Protein 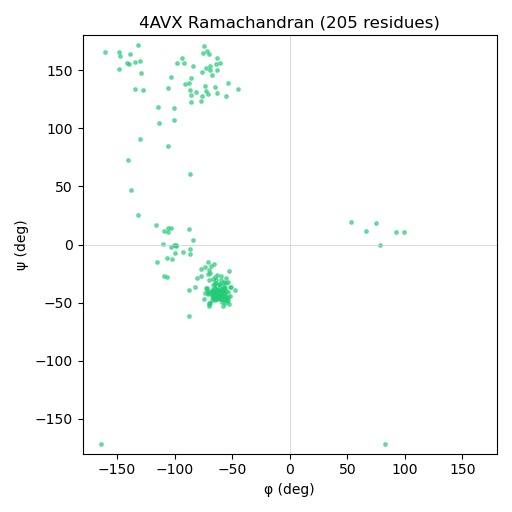4AVX (pdb70)

GO terms:
  GO:0005515 protein binding (F, IPI)
  GO:0036258 multivesicular body assembly (P, TAS)
  GO:0033565 ESCRT-0 complex (C, TAS)
  GO:0016236 macroautophagy (P, TAS)
  GO:0005768 endosome (C, IDA)
  GO:0005769 early endosome (C, IDA)
  GO:0046426 negative regulation of receptor signaling pathway via JAK-STAT (P, IDA)
  GO:0042176 regulation of protein catabolic process (P, TAS)
  GO:0031901 early endosome membrane (C, EXP)
  GO:0007165 signal transduction (P, TAS)
  GO:0008285 negative regulation of cell population proliferation (P, TAS)
  GO:0097013 phagocytic vesicle lumen (C, TAS)
  GO:0005829 cytosol (C, TAS)
  GO:0010642 negative regulation of platelet-derived growth factor receptor signaling pathway (P, IMP)
  GO:0016525 negative regulation of angiogenesis (P, IMP)
  GO:0030948 negative regulation of vascular endothelial growth factor receptor signaling pathway (P, IMP)
  GO:0005829 cytosol (C, IDA)
  GO:0033565 ESCRT-0 complex (C, IDA)
  GO:0070062 extracellular exosome (C, HDA)
  GO:0043405 regulation of MAP kinase activity (P, IMP)

Structure (mmCIF, N/CA/C/O backbone):
data_4AVX
#
_entry.id   4AVX
#
_cell.length_a   27.825
_cell.length_b   67.545
_cell.length_c   57.423
_cell.angle_alpha   90.00
_cell.angle_beta   103.51
_cell.angle_gamma   90.00
#
_symmetry.space_group_name_H-M   'P 1 21 1'
#
loop_
_entity.id
_entity.type
_entity.pdbx_description
1 polymer 'HEPATOCYTE GROWTH FACTOR-REGULATED TYROSINE KINASE SUBSTRATE'
2 non-polymer 1,2-ETHANEDIOL
3 non-polymer 'ZINC ION'
4 non-polymer 'PHOSPHORIC ACID MONO-(2,3,4,6-TETRAHYDROXY-5-PHOSPHONOOXY-CYCLOHEXYL) ESTER'
5 water water
#
loop_
_atom_site.group_PDB
_atom_site.id
_atom_site.type_symbol
_atom_site.label_atom_id
_atom_site.label_alt_id
_atom_site.label_comp_id
_atom_site.label_asym_id
_atom_site.label_entity_id
_atom_site.label_seq_id
_atom_site.pdbx_PDB_ins_code
_atom_site.Cartn_x
_atom_site.Cartn_y
_atom_site.Cartn_z
_atom_site.occupancy
_atom_site.B_iso_or_equiv
_atom_site.auth_seq_id
_atom_site.auth_comp_id
_atom_site.auth_asym_id
_atom_site.auth_atom_id
_atom_site.pdbx_PDB_model_num
ATOM 1 N N . GLY A 1 7 ? 13.864 22.266 -20.048 1.00 61.84 6 GLY A N 1
ATOM 2 C CA . GLY A 1 7 ? 13.126 21.617 -18.918 1.00 42.50 6 GLY A CA 1
ATOM 3 C C . GLY A 1 7 ? 13.976 20.644 -18.131 1.00 28.90 6 GLY A C 1
ATOM 4 O O . GLY A 1 7 ? 13.586 19.504 -17.926 1.00 25.79 6 GLY A O 1
ATOM 5 N N . THR A 1 8 ? 15.128 21.107 -17.663 1.00 29.88 7 THR A N 1
ATOM 6 C CA . THR A 1 8 ? 16.082 20.302 -16.900 1.00 24.58 7 THR A CA 1
ATOM 7 C C . THR A 1 8 ? 15.505 19.723 -15.615 1.00 19.65 7 THR A C 1
ATOM 8 O O . THR A 1 8 ? 15.663 18.539 -15.364 1.00 19.29 7 THR A O 1
ATOM 12 N N . PHE A 1 9 ? 14.871 20.576 -14.833 1.00 21.39 8 PHE A N 1
ATOM 13 C CA . PHE A 1 9 ? 14.302 20.145 -13.540 1.00 16.67 8 PHE A CA 1
ATOM 14 C C . PHE A 1 9 ? 13.329 18.977 -13.768 1.00 18.15 8 PHE A C 1
ATOM 15 O O . PHE A 1 9 ? 13.331 17.952 -13.062 1.00 16.58 8 PHE A O 1
ATOM 23 N N . GLU A 1 10 ? 12.427 19.174 -14.711 1.00 20.00 9 GLU A N 1
ATOM 24 C CA . GLU A 1 10 ? 11.408 18.168 -14.970 1.00 27.73 9 GLU A CA 1
ATOM 25 C C . GLU A 1 10 ? 12.033 16.828 -15.463 1.00 21.74 9 GLU A C 1
ATOM 26 O O . GLU A 1 10 ? 11.591 15.751 -15.081 1.00 15.49 9 GLU A O 1
ATOM 32 N N . ARG A 1 11 ? 13.071 16.887 -16.292 1.00 20.55 10 ARG A N 1
ATOM 33 C CA . ARG A 1 11 ? 13.726 15.638 -16.717 1.00 17.24 10 ARG A CA 1
ATOM 34 C C . ARG A 1 11 ? 14.371 14.901 -15.546 1.00 18.16 10 ARG A C 1
ATOM 35 O O . ARG A 1 11 ? 14.253 13.719 -15.443 1.00 16.23 10 ARG A O 1
ATOM 43 N N . LEU A 1 12 ? 15.072 15.656 -14.700 1.00 16.20 11 LEU A N 1
ATOM 44 C CA . LEU A 1 12 ? 15.680 15.111 -13.498 1.00 14.36 11 LEU A CA 1
ATOM 45 C C . LEU A 1 12 ? 14.650 14.526 -12.547 1.00 12.83 11 LEU A C 1
ATOM 46 O O . LEU A 1 12 ? 14.832 13.463 -12.033 1.00 13.44 11 LEU A O 1
ATOM 51 N N . LEU A 1 13 ? 13.527 15.189 -12.393 1.00 13.13 12 LEU A N 1
ATOM 52 C CA . LEU A 1 13 ? 12.551 14.698 -11.466 1.00 11.96 12 LEU A CA 1
ATOM 53 C C . LEU A 1 13 ? 11.947 13.425 -12.014 1.00 13.43 12 LEU A C 1
ATOM 54 O O . LEU A 1 13 ? 11.726 12.479 -11.279 1.00 12.31 12 LEU A O 1
ATOM 59 N N . ASP A 1 14 ? 11.685 13.389 -13.302 1.00 14.72 13 ASP A N 1
ATOM 60 C CA . ASP A 1 14 ? 11.186 12.156 -13.911 1.00 11.90 13 ASP A CA 1
ATOM 61 C C . ASP A 1 14 ? 12.166 10.974 -13.761 1.00 12.40 13 ASP A C 1
ATOM 62 O O . ASP A 1 14 ? 11.737 9.851 -13.457 1.00 14.50 13 ASP A O 1
ATOM 67 N N . LYS A 1 15 ? 13.446 11.239 -13.994 1.00 12.67 14 LYS A N 1
ATOM 68 C CA . LYS A 1 15 ? 14.502 10.277 -13.892 1.00 14.37 14 LYS A CA 1
ATOM 69 C C . LYS A 1 15 ? 14.546 9.749 -12.469 1.00 14.02 14 LYS A C 1
ATOM 70 O O . LYS A 1 15 ? 14.621 8.519 -12.248 1.00 16.44 14 LYS A O 1
ATOM 76 N N . ALA A 1 16 ? 14.459 10.653 -11.508 1.00 14.29 15 ALA A N 1
ATOM 77 C CA . ALA A 1 16 ? 14.650 10.271 -10.112 1.00 18.15 15 ALA A CA 1
ATOM 78 C C . ALA A 1 16 ? 13.486 9.500 -9.523 1.00 16.40 15 ALA A C 1
ATOM 79 O O . ALA A 1 16 ? 13.616 8.865 -8.485 1.00 18.46 15 ALA A O 1
ATOM 81 N N . THR A 1 17 ? 12.324 9.607 -10.150 1.00 12.10 16 THR A N 1
ATOM 82 C CA . THR A 1 17 ? 11.096 8.970 -9.725 1.00 12.60 16 THR A CA 1
ATOM 83 C C . THR A 1 17 ? 10.534 7.933 -10.703 1.00 13.08 16 THR A C 1
ATOM 84 O O . THR A 1 17 ? 9.354 7.558 -10.643 1.00 15.46 16 THR A O 1
ATOM 88 N N . SER A 1 18 ? 11.354 7.470 -11.637 1.00 14.74 17 SER A N 1
ATOM 89 C CA . SER A 1 18 ? 10.919 6.499 -12.637 1.00 15.28 17 SER A CA 1
ATOM 90 C C . SER A 1 18 ? 10.468 5.160 -12.057 1.00 16.21 17 SER A C 1
ATOM 91 O O . SER A 1 18 ? 11.103 4.658 -11.163 1.00 17.31 17 SER A O 1
ATOM 94 N N A GLN A 1 19 ? 9.402 4.565 -12.560 0.50 17.39 18 GLN A N 1
ATOM 95 N N B GLN A 1 19 ? 9.380 4.652 -12.638 0.50 18.84 18 GLN A N 1
ATOM 96 C CA A GLN A 1 19 ? 9.010 3.214 -12.087 0.50 23.27 18 GLN A CA 1
ATOM 97 C CA B GLN A 1 19 ? 8.856 3.309 -12.383 0.50 28.08 18 GLN A CA 1
ATOM 98 C C A GLN A 1 19 ? 9.815 2.140 -12.830 0.50 20.45 18 GLN A C 1
ATOM 99 C C B GLN A 1 19 ? 10.007 2.322 -12.511 0.50 21.24 18 GLN A C 1
ATOM 100 O O A GLN A 1 19 ? 9.461 0.960 -12.835 0.50 22.22 18 GLN A O 1
ATOM 101 O O B GLN A 1 19 ? 10.156 1.448 -11.647 0.50 16.30 18 GLN A O 1
ATOM 112 N N . LEU A 1 20 ? 10.847 2.563 -13.531 1.00 20.72 19 LEU A N 1
ATOM 113 C CA . LEU A 1 20 ? 11.859 1.633 -14.026 1.00 20.70 19 LEU A CA 1
ATOM 114 C C . LEU A 1 20 ? 13.134 1.722 -13.207 1.00 17.35 19 LEU A C 1
ATOM 115 O O . LEU A 1 20 ? 14.034 0.899 -13.425 1.00 17.79 19 LEU A O 1
ATOM 120 N N . LEU A 1 21 ? 13.245 2.723 -12.328 1.00 13.82 20 LEU A N 1
ATOM 121 C CA . LEU A 1 21 ? 14.433 2.908 -11.540 1.00 16.43 20 LEU A CA 1
ATOM 122 C C . LEU A 1 21 ? 14.559 1.827 -10.481 1.00 14.44 20 LEU A C 1
ATOM 123 O O . LEU A 1 21 ? 13.618 1.584 -9.733 1.00 14.40 20 LEU A O 1
ATOM 128 N N . LEU A 1 22 ? 15.732 1.193 -10.416 1.00 15.65 21 LEU A N 1
ATOM 129 C CA . LEU A 1 22 ? 15.937 0.056 -9.535 1.00 17.26 21 LEU A CA 1
ATOM 130 C C . LEU A 1 2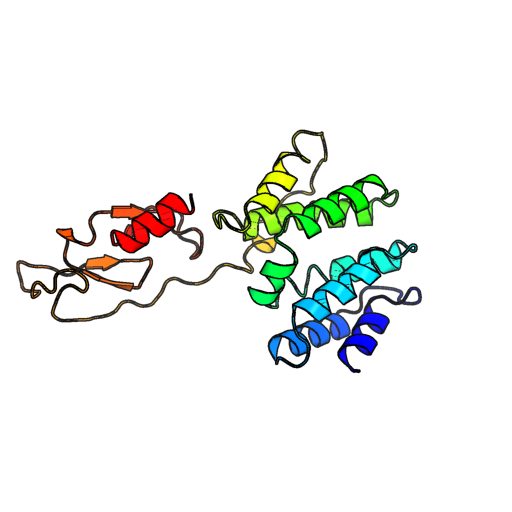2 ? 16.037 0.556 -8.163 1.00 18.31 21 LEU A C 1
ATOM 131 O O . LEU A 1 22 ? 15.409 -0.032 -7.260 1.00 22.73 21 LEU A O 1
ATOM 136 N N . GLU A 1 23 ? 16.850 1.617 -7.997 1.00 19.76 22 GLU A N 1
ATOM 137 C CA . GLU A 1 23 ? 17.153 2.158 -6.704 1.00 22.49 22 GLU A CA 1
ATOM 138 C C . GLU A 1 23 ? 17.359 3.680 -6.812 1.00 18.01 22 GLU A C 1
ATOM 139 O O . GLU A 1 23 ? 17.701 4.267 -7.895 1.00 18.64 22 GLU A O 1
ATOM 145 N N . THR A 1 24 ? 17.268 4.327 -5.654 1.00 20.95 23 THR A N 1
ATOM 146 C CA . THR A 1 24 ? 17.420 5.787 -5.590 1.00 17.89 23 THR A CA 1
ATOM 147 C C . THR A 1 24 ? 18.577 6.374 -6.397 1.00 22.83 23 THR A C 1
ATOM 148 O O . THR A 1 24 ? 19.711 5.873 -6.333 1.00 26.10 23 THR A O 1
ATOM 152 N N . ASP A 1 25 ? 18.311 7.458 -7.149 1.00 18.15 24 ASP A N 1
ATOM 153 C CA . ASP A 1 25 ? 19.264 8.071 -8.033 1.00 19.98 24 ASP A CA 1
ATOM 154 C C . ASP A 1 25 ? 19.730 9.354 -7.371 1.00 20.98 24 ASP A C 1
ATOM 155 O O . ASP A 1 25 ? 19.181 10.435 -7.613 1.00 18.71 24 ASP A O 1
ATOM 160 N N . TRP A 1 26 ? 20.722 9.216 -6.489 1.00 19.93 25 TRP A N 1
ATOM 161 C CA . TRP A 1 26 ? 21.215 10.329 -5.699 1.00 22.06 25 TRP A CA 1
ATOM 162 C C . TRP A 1 26 ? 21.780 11.439 -6.515 1.00 23.19 25 TRP A C 1
ATOM 163 O O . TRP A 1 26 ? 21.610 12.599 -6.189 1.00 20.65 25 TRP A O 1
ATOM 174 N N . GLU A 1 27 ? 22.414 11.134 -7.640 1.00 22.71 26 GLU A N 1
ATOM 175 C CA . GLU A 1 27 ? 23.005 12.185 -8.461 1.00 22.27 26 GLU A CA 1
ATOM 176 C C . GLU A 1 27 ? 21.963 13.146 -9.038 1.00 23.72 26 GLU A C 1
ATOM 177 O O . GLU A 1 27 ? 22.156 14.358 -9.025 1.00 23.78 26 GLU A O 1
ATOM 180 N N . SER A 1 28 ? 20.849 12.602 -9.543 1.00 19.47 27 SER A N 1
ATOM 181 C CA . SER A 1 28 ? 19.747 13.463 -10.025 1.00 17.99 27 SER A CA 1
ATOM 182 C C . SER A 1 28 ? 19.184 14.325 -8.888 1.00 14.91 27 SER A C 1
ATOM 183 O O . SER A 1 28 ? 18.828 15.477 -9.085 1.00 15.22 27 SER A O 1
ATOM 186 N N . ILE A 1 29 ? 19.081 13.726 -7.718 1.00 17.00 28 ILE A N 1
ATOM 187 C CA . ILE A 1 29 ? 18.544 14.417 -6.544 1.00 14.85 28 ILE A CA 1
ATOM 188 C C . ILE A 1 29 ? 19.451 15.555 -6.180 1.00 19.71 28 ILE A C 1
ATOM 189 O O . ILE A 1 29 ? 18.950 16.663 -5.999 1.00 16.58 28 ILE A O 1
ATOM 194 N N . LEU A 1 30 ? 20.768 15.320 -6.147 1.00 20.34 29 LEU A N 1
ATOM 195 C CA . LEU A 1 30 ? 21.718 16.413 -5.851 1.00 19.79 29 LEU A CA 1
ATOM 196 C C . LEU A 1 30 ? 21.621 17.486 -6.926 1.00 21.78 29 LEU A C 1
ATOM 197 O O . LEU A 1 30 ? 21.590 18.665 -6.615 1.00 23.47 29 LEU A O 1
ATOM 202 N N . GLN A 1 31 ? 21.530 17.112 -8.198 1.00 19.61 30 GLN A N 1
ATOM 203 C CA . GLN A 1 31 ? 21.301 18.116 -9.228 1.00 16.26 30 GLN A CA 1
ATOM 204 C C . GLN A 1 31 ? 20.017 18.913 -9.097 1.00 16.59 30 GLN A C 1
ATOM 205 O O . GLN A 1 31 ? 19.996 20.083 -9.438 1.00 19.13 30 GLN A O 1
ATOM 211 N N . ILE A 1 32 ? 18.929 18.292 -8.638 1.00 17.68 31 ILE A N 1
ATOM 212 C CA . ILE A 1 32 ? 17.669 19.006 -8.446 1.00 14.08 31 ILE A CA 1
ATOM 213 C C . ILE A 1 32 ? 17.839 20.090 -7.365 1.00 14.64 31 ILE A C 1
ATOM 214 O O . ILE A 1 32 ? 17.346 21.195 -7.508 1.00 18.63 31 ILE A O 1
ATOM 219 N N . CYS A 1 33 ? 18.521 19.698 -6.284 1.00 16.06 32 CYS A N 1
ATOM 220 C CA . CYS A 1 33 ? 18.829 20.610 -5.168 1.00 18.26 32 CYS A CA 1
ATOM 221 C C . CYS A 1 33 ? 19.658 21.777 -5.651 1.00 21.84 32 CYS A C 1
ATOM 222 O O . CYS A 1 33 ? 19.376 22.909 -5.305 1.00 21.74 32 CYS A O 1
ATOM 225 N N . ASP A 1 34 ? 20.635 21.500 -6.497 1.00 21.82 33 ASP A N 1
ATOM 226 C CA . ASP A 1 34 ? 21.465 22.588 -7.020 1.00 22.21 33 ASP A CA 1
ATOM 227 C C . ASP A 1 34 ? 20.648 23.556 -7.873 1.00 21.67 33 ASP A C 1
ATOM 228 O O . ASP A 1 34 ? 20.780 24.768 -7.751 1.00 23.88 33 ASP A O 1
ATOM 233 N N . LEU A 1 35 ? 19.779 23.026 -8.722 1.00 18.54 34 LEU A N 1
ATOM 234 C CA . LEU A 1 35 ? 18.863 23.879 -9.507 1.00 18.24 34 LEU A CA 1
ATOM 235 C C . LEU A 1 35 ? 18.032 24.853 -8.664 1.00 21.07 34 LEU A C 1
ATOM 236 O O . LEU A 1 35 ? 17.880 26.025 -8.999 1.00 20.08 34 LEU A O 1
ATOM 241 N N . ILE A 1 36 ? 17.537 24.387 -7.529 1.00 19.69 35 ILE A N 1
ATOM 242 C CA . ILE A 1 36 ? 16.697 25.207 -6.666 1.00 19.20 35 ILE A CA 1
ATOM 243 C C . ILE A 1 36 ? 17.612 26.220 -5.972 1.00 21.52 35 ILE A C 1
ATOM 244 O O . ILE A 1 36 ? 17.267 27.392 -5.915 1.00 27.31 35 ILE A O 1
ATOM 249 N N . ARG A 1 37 ? 18.796 25.779 -5.520 1.00 21.11 36 ARG A N 1
ATOM 250 C CA . ARG A 1 37 ? 19.747 26.674 -4.828 1.00 18.70 36 ARG A CA 1
ATOM 251 C C . ARG A 1 37 ? 20.274 27.760 -5.736 1.00 26.70 36 ARG A C 1
ATOM 252 O O . ARG A 1 37 ? 20.448 28.874 -5.291 1.00 28.01 36 ARG A O 1
ATOM 260 N N . GLN A 1 38 ? 20.596 27.406 -6.987 1.00 22.06 37 GLN A N 1
ATOM 261 C CA . GLN A 1 38 ? 21.111 28.350 -7.978 1.00 25.13 37 GLN A CA 1
ATOM 262 C C . GLN A 1 38 ? 20.037 29.336 -8.466 1.00 25.47 37 GLN A C 1
ATOM 263 O O . GLN A 1 38 ? 20.376 30.332 -9.104 1.00 35.11 37 GLN A O 1
ATOM 269 N N . GLY A 1 39 ? 18.766 29.047 -8.201 1.00 25.28 38 GLY A N 1
ATOM 270 C CA . GLY A 1 39 ? 17.630 29.881 -8.648 1.00 26.13 38 GLY A CA 1
ATOM 271 C C . GLY A 1 39 ? 16.992 29.509 -9.986 1.00 38.78 38 GLY A C 1
ATOM 272 O O . GLY A 1 39 ? 16.148 30.244 -10.530 1.00 34.98 38 GLY A O 1
ATOM 273 N N . ASP A 1 40 ? 17.367 28.352 -10.524 1.00 35.51 39 ASP A N 1
ATOM 274 C CA . ASP A 1 40 ? 16.913 27.960 -11.859 1.00 40.03 39 ASP A CA 1
ATOM 275 C C . ASP A 1 40 ? 15.502 27.396 -11.768 1.00 34.42 39 ASP A C 1
ATOM 276 O O . ASP A 1 40 ? 14.692 27.519 -12.698 1.00 30.03 39 ASP A O 1
ATOM 281 N N . THR A 1 41 ? 15.166 26.814 -10.616 1.00 27.49 40 THR A N 1
ATOM 282 C CA . THR A 1 41 ? 13.822 26.376 -10.405 1.00 34.65 40 THR A CA 1
ATOM 283 C C . THR A 1 41 ? 13.341 26.975 -9.108 1.00 29.99 40 THR A C 1
ATOM 284 O O . THR A 1 41 ? 14.050 26.898 -8.111 1.00 24.24 40 THR A O 1
ATOM 288 N N . GLN A 1 42 ? 12.147 27.532 -9.122 1.00 25.17 41 GLN A N 1
ATOM 289 C CA A GLN A 1 42 ? 11.604 28.174 -7.943 0.50 29.63 41 GLN A CA 1
ATOM 290 C CA B GLN A 1 42 ? 11.632 28.152 -7.902 0.50 30.18 41 GLN A CA 1
ATOM 291 C C . GLN A 1 42 ? 11.000 27.137 -6.970 1.00 27.15 41 GLN A C 1
ATOM 292 O O . GLN A 1 42 ? 10.404 26.133 -7.401 1.00 19.87 41 GLN A O 1
ATOM 303 N N . ALA A 1 43 ? 11.150 27.384 -5.664 1.00 24.33 42 ALA A N 1
ATOM 304 C CA . ALA A 1 43 ? 10.767 26.405 -4.632 1.00 28.24 42 ALA A CA 1
ATOM 305 C C . ALA A 1 43 ? 9.316 25.965 -4.726 1.00 26.41 42 ALA A C 1
ATOM 306 O O . ALA A 1 43 ? 9.009 24.777 -4.630 1.00 21.50 42 ALA A O 1
ATOM 308 N N . LYS A 1 44 ? 8.405 26.908 -4.931 1.00 21.29 43 LYS A N 1
ATOM 309 C CA . LYS A 1 44 ? 6.978 26.547 -5.001 1.00 23.84 43 LYS A CA 1
ATOM 310 C C . LYS A 1 44 ? 6.660 25.511 -6.076 1.00 18.52 43 LYS A C 1
ATOM 311 O O . LYS A 1 44 ? 5.942 24.490 -5.836 1.00 19.47 43 LYS A O 1
ATOM 317 N N . TYR A 1 45 ? 7.196 25.781 -7.268 1.00 21.85 44 TYR A N 1
ATOM 318 C CA . TYR A 1 45 ? 6.953 24.954 -8.434 1.00 22.15 44 TYR A CA 1
ATOM 319 C C . TYR A 1 45 ? 7.605 23.590 -8.259 1.00 18.14 44 TYR A C 1
ATOM 320 O O . TYR A 1 45 ? 7.006 22.565 -8.542 1.00 20.46 44 TYR A O 1
ATOM 329 N N . ALA A 1 46 ? 8.841 23.619 -7.770 1.00 21.86 45 ALA A N 1
ATOM 330 C CA . ALA A 1 46 ? 9.607 22.395 -7.515 1.00 22.60 45 ALA A CA 1
ATOM 331 C C . ALA A 1 46 ? 8.839 21.517 -6.542 1.00 19.30 45 ALA A C 1
ATOM 332 O O . ALA A 1 46 ? 8.609 20.323 -6.802 1.00 14.23 45 ALA A O 1
ATOM 334 N N . VAL A 1 47 ? 8.449 22.071 -5.402 1.00 17.56 46 VAL A N 1
ATOM 335 C CA . VAL A 1 47 ? 7.716 21.290 -4.427 1.00 20.04 46 VAL A CA 1
ATOM 336 C C . VAL A 1 47 ? 6.375 20.796 -4.950 1.00 20.42 46 VAL A C 1
ATOM 337 O O . VAL A 1 47 ? 6.004 19.656 -4.745 1.00 16.20 46 VAL A O 1
ATOM 341 N N . ASN A 1 48 ? 5.578 21.642 -5.607 1.00 14.13 47 ASN A N 1
ATOM 342 C CA . ASN A 1 48 ? 4.341 21.151 -6.156 1.00 15.37 47 ASN A CA 1
ATOM 343 C C . ASN A 1 48 ? 4.510 19.979 -7.144 1.00 13.09 47 ASN A C 1
ATOM 344 O O . ASN A 1 48 ? 3.753 19.003 -7.169 1.00 19.54 47 ASN A O 1
ATOM 349 N N . SER A 1 49 ? 5.581 20.065 -7.916 1.00 21.88 48 SER A N 1
ATOM 350 C CA . SER A 1 49 ? 5.940 19.034 -8.857 1.00 18.37 48 SER A CA 1
ATOM 351 C C . SER A 1 49 ? 6.304 17.708 -8.192 1.00 14.43 48 SER A C 1
ATOM 352 O O . SER A 1 49 ? 5.832 16.654 -8.605 1.00 14.80 48 SER A O 1
ATOM 355 N N . ILE A 1 50 ? 7.150 17.809 -7.170 1.00 14.02 49 ILE A N 1
ATOM 356 C CA . ILE A 1 50 ? 7.543 16.629 -6.356 1.00 14.32 49 ILE A CA 1
ATOM 357 C C . ILE A 1 50 ? 6.288 16.016 -5.693 1.00 12.93 49 ILE A C 1
ATOM 358 O O . ILE A 1 50 ? 6.112 14.804 -5.714 1.00 13.87 49 ILE A O 1
ATOM 363 N N . LYS A 1 51 ? 5.407 16.841 -5.139 1.00 13.55 50 LYS A N 1
ATOM 364 C CA . LYS A 1 51 ? 4.170 16.393 -4.547 1.00 17.33 50 LYS A CA 1
ATOM 365 C C . LYS A 1 51 ? 3.296 15.563 -5.495 1.00 16.62 50 LYS A C 1
ATOM 366 O O . LYS A 1 51 ? 2.696 14.559 -5.079 1.00 17.56 50 LYS A O 1
ATOM 372 N N . LYS A 1 52 ? 3.231 15.961 -6.779 1.00 19.20 51 LYS A N 1
ATOM 373 C CA . LYS A 1 52 ? 2.475 15.192 -7.769 1.00 21.52 51 LYS A CA 1
ATOM 374 C C . LYS A 1 52 ? 3.019 13.784 -7.861 1.00 16.75 51 LYS A C 1
ATOM 375 O O . LYS A 1 52 ? 2.286 12.811 -7.946 1.00 21.96 51 LYS A O 1
ATOM 381 N N . LYS A 1 53 ? 4.337 13.647 -7.788 1.00 16.12 52 LYS A N 1
ATOM 382 C CA . LYS A 1 53 ? 4.972 12.349 -7.806 1.00 14.57 52 LYS A CA 1
ATOM 383 C C . LYS A 1 53 ? 4.785 11.507 -6.525 1.00 15.97 52 LYS A C 1
ATOM 384 O O . LYS A 1 53 ? 4.571 10.318 -6.590 1.00 14.23 52 LYS A O 1
ATOM 390 N N . VAL A 1 54 ? 4.829 12.169 -5.377 1.00 16.61 53 VAL A N 1
ATOM 391 C CA . VAL A 1 54 ? 4.470 11.543 -4.117 1.00 16.41 53 VAL A CA 1
ATOM 392 C C . VAL A 1 54 ? 3.132 10.857 -4.166 1.00 18.44 53 VAL A C 1
ATOM 393 O O . VAL A 1 54 ? 2.956 9.849 -3.528 1.00 17.39 53 VAL A O 1
ATOM 397 N N . ASN A 1 55 ? 2.167 11.433 -4.893 1.00 19.70 54 ASN A N 1
ATOM 398 C CA . ASN A 1 55 ? 0.838 10.822 -4.990 1.00 21.78 54 ASN A CA 1
ATOM 399 C C . ASN A 1 55 ? 0.652 9.809 -6.070 1.00 25.44 54 ASN A C 1
ATOM 400 O O . ASN A 1 55 ? -0.475 9.357 -6.319 1.00 27.37 54 ASN A O 1
ATOM 405 N N . ASP A 1 56 ? 1.748 9.353 -6.658 1.00 26.11 55 ASP A N 1
ATOM 406 C CA . ASP A 1 56 ? 1.641 8.340 -7.699 1.00 29.72 55 ASP A CA 1
ATOM 407 C C . ASP A 1 56 ? 1.048 7.037 -7.152 1.00 29.48 55 ASP A C 1
ATOM 408 O O . ASP A 1 56 ? 1.241 6.643 -5.983 1.00 21.56 55 ASP A O 1
ATOM 413 N N . LYS A 1 57 ? 0.356 6.330 -8.031 1.00 36.47 56 LYS A N 1
ATOM 414 C CA . LYS A 1 57 ? -0.242 5.079 -7.641 1.00 27.76 56 LYS A CA 1
ATOM 415 C C . LYS A 1 57 ? 0.807 4.023 -7.318 1.00 32.55 56 LYS A C 1
ATOM 416 O O . LYS A 1 57 ? 0.558 3.174 -6.493 1.00 27.10 56 LYS A O 1
ATOM 421 N N . ASN A 1 58 ? 1.992 4.069 -7.946 1.00 21.78 57 ASN A N 1
ATOM 422 C CA . ASN A 1 58 ? 2.990 3.061 -7.677 1.00 22.37 57 ASN A CA 1
ATOM 423 C C . ASN A 1 58 ? 3.753 3.550 -6.444 1.00 23.38 57 ASN A C 1
ATOM 424 O O . ASN A 1 58 ? 4.184 4.709 -6.442 1.00 24.48 57 ASN A O 1
ATOM 429 N N . PRO A 1 59 ? 3.891 2.692 -5.433 1.00 22.90 58 PRO A N 1
ATOM 430 C CA . PRO A 1 59 ? 4.590 2.993 -4.173 1.00 23.01 58 PRO A CA 1
ATOM 431 C C . PRO A 1 59 ? 6.104 3.111 -4.339 1.00 22.16 58 PRO A C 1
ATOM 432 O O . PRO A 1 59 ? 6.710 3.901 -3.623 1.00 17.86 58 PRO A O 1
ATOM 436 N N . HIS A 1 60 ? 6.732 2.405 -5.278 1.00 23.62 59 HIS A N 1
ATOM 437 C CA . HIS A 1 60 ? 8.135 2.740 -5.627 1.00 20.56 59 HIS A CA 1
ATOM 438 C C . HIS A 1 60 ? 8.321 4.205 -6.065 1.00 18.36 59 HIS A C 1
ATOM 439 O O . HIS A 1 60 ? 9.254 4.912 -5.583 1.00 16.79 59 HIS A O 1
ATOM 441 N N . VAL A 1 61 ? 7.469 4.738 -6.940 1.00 16.85 60 VAL A N 1
ATOM 442 C CA . VAL A 1 61 ? 7.537 6.119 -7.402 1.00 16.39 60 VAL A CA 1
ATOM 443 C C . VAL A 1 61 ? 7.294 7.062 -6.211 1.00 16.93 60 VAL A C 1
ATOM 444 O O . VAL A 1 61 ? 8.026 8.065 -6.017 1.00 14.59 60 VAL A O 1
ATOM 448 N N . ALA A 1 62 ? 6.267 6.717 -5.438 1.00 15.39 61 ALA A N 1
ATOM 449 C CA . ALA A 1 62 ? 5.871 7.551 -4.307 1.00 14.05 61 ALA A CA 1
ATOM 450 C C . ALA A 1 62 ? 7.058 7.701 -3.317 1.00 15.86 61 ALA A C 1
ATOM 451 O O . ALA A 1 62 ? 7.356 8.814 -2.823 1.00 13.62 61 ALA A O 1
ATOM 453 N N . LEU A 1 63 ? 7.720 6.583 -3.059 1.00 15.47 62 LEU A N 1
ATOM 454 C CA . LEU A 1 63 ? 8.839 6.595 -2.086 1.00 14.05 62 LEU A CA 1
ATOM 455 C C . LEU A 1 63 ? 10.013 7.336 -2.672 1.00 12.18 62 LEU A C 1
ATOM 456 O O . LEU A 1 63 ? 10.670 8.122 -1.957 1.00 12.30 62 LEU A O 1
ATOM 461 N N . TYR A 1 64 ? 10.317 7.114 -3.953 1.00 13.38 63 TYR A N 1
ATOM 462 C CA . TYR A 1 64 ? 11.405 7.908 -4.555 1.00 11.09 63 TYR A CA 1
ATOM 463 C C . TYR A 1 64 ? 11.081 9.392 -4.474 1.00 10.01 63 TYR A C 1
ATOM 464 O O . TYR A 1 64 ? 11.993 10.210 -4.235 1.00 12.69 63 TYR A O 1
ATOM 473 N N . ALA A 1 65 ? 9.808 9.757 -4.665 1.00 11.16 64 ALA A N 1
ATOM 474 C CA . ALA A 1 65 ? 9.420 11.144 -4.584 1.00 9.75 64 ALA A CA 1
ATOM 475 C C . ALA A 1 65 ? 9.575 11.703 -3.170 1.00 10.86 64 ALA A C 1
ATOM 476 O O . ALA A 1 65 ? 9.918 12.891 -2.986 1.00 11.25 64 ALA A O 1
ATOM 478 N N . LEU A 1 66 ? 9.233 10.886 -2.174 1.00 11.46 65 LEU A N 1
ATOM 479 C CA . LEU A 1 66 ? 9.422 11.326 -0.816 1.00 13.88 65 LEU A CA 1
ATOM 480 C C . LEU A 1 66 ? 10.881 11.518 -0.522 1.00 10.60 65 LEU A C 1
ATOM 481 O O . LEU A 1 66 ? 11.258 12.385 0.301 1.00 10.82 65 LEU A O 1
ATOM 486 N N . GLU A 1 67 ? 11.741 10.705 -1.120 1.00 12.99 66 GLU A N 1
ATOM 487 C CA . GLU A 1 67 ? 13.170 10.876 -0.985 1.00 13.78 66 GLU A CA 1
ATOM 488 C C . GLU A 1 67 ? 13.672 12.178 -1.608 1.00 13.97 66 GLU A C 1
ATOM 489 O O . GLU A 1 67 ? 14.538 12.866 -1.060 1.00 13.40 66 GLU A O 1
ATOM 495 N N . VAL A 1 68 ? 13.085 12.558 -2.750 1.00 10.97 67 VAL A N 1
ATOM 496 C CA . VAL A 1 68 ? 13.424 13.852 -3.360 1.00 12.66 67 VAL A CA 1
ATOM 497 C C . VAL A 1 68 ? 12.972 14.988 -2.441 1.00 11.76 67 VAL A C 1
ATOM 498 O O . VAL A 1 68 ? 13.730 15.912 -2.186 1.00 12.55 67 VAL A O 1
ATOM 502 N N . MET A 1 69 ? 11.750 14.872 -1.908 1.00 12.90 68 MET A N 1
ATOM 503 C CA A MET A 1 69 ? 11.171 15.862 -1.002 0.70 11.33 68 MET A CA 1
ATOM 504 C CA B MET A 1 69 ? 11.186 15.868 -1.000 0.30 11.93 68 MET A CA 1
ATOM 505 C C . MET A 1 69 ? 12.065 16.040 0.234 1.00 11.32 68 MET A C 1
ATOM 506 O O . MET A 1 69 ? 12.371 17.160 0.625 1.00 13.05 68 MET A O 1
ATOM 515 N N . GLU A 1 70 ? 12.520 14.929 0.798 1.00 10.59 69 GLU A N 1
ATOM 516 C CA . GLU A 1 70 ? 13.380 14.957 1.998 1.00 13.88 69 GLU A CA 1
ATOM 517 C C . GLU A 1 70 ? 14.618 15.735 1.729 1.00 13.35 69 GLU A C 1
ATOM 518 O O . GLU A 1 70 ? 15.004 16.596 2.531 1.00 13.23 69 GLU A O 1
ATOM 524 N N A SER A 1 71 ? 15.243 15.478 0.578 0.60 12.19 70 SER A N 1
ATOM 525 N N B SER A 1 71 ? 15.232 15.467 0.577 0.40 13.23 70 SER A N 1
ATOM 526 C CA A SER A 1 71 ? 16.502 16.106 0.216 0.60 14.06 70 SER A CA 1
ATOM 527 C CA B SER A 1 71 ? 16.500 16.059 0.195 0.40 14.85 70 SER A CA 1
ATOM 528 C C A SER A 1 71 ? 16.344 17.592 -0.048 0.60 10.02 70 SER A C 1
ATOM 529 C C B SER A 1 71 ? 16.372 17.559 -0.089 0.40 11.23 70 SER A C 1
ATOM 530 O O A SER A 1 71 ? 17.164 18.379 0.390 0.60 13.79 70 SER A O 1
ATOM 531 O O B SER A 1 71 ? 17.216 18.331 0.337 0.40 13.85 70 SER A O 1
ATOM 536 N N . VAL A 1 72 ? 15.342 17.964 -0.824 1.00 10.23 71 VAL A N 1
ATOM 537 C CA . VAL A 1 72 ? 15.126 19.397 -1.153 1.00 12.34 71 VAL A CA 1
ATOM 538 C C . VAL A 1 72 ? 14.836 20.176 0.131 1.00 11.52 71 VAL A C 1
ATOM 539 O O . VAL A 1 72 ? 15.358 21.285 0.338 1.00 15.01 71 VAL A O 1
ATOM 543 N N . VAL A 1 73 ? 14.025 19.614 1.012 1.00 13.18 72 VAL A N 1
ATOM 544 C CA . VAL A 1 73 ? 13.799 20.280 2.306 1.00 11.59 72 VAL A CA 1
ATOM 545 C C . VAL A 1 73 ? 15.116 20.446 3.097 1.00 12.14 72 VAL A C 1
ATOM 546 O O . VAL A 1 73 ? 15.388 21.550 3.610 1.00 15.19 72 VAL A O 1
ATOM 550 N N . LYS A 1 74 ? 15.918 19.404 3.191 1.00 14.31 73 LYS A N 1
ATOM 551 C CA . LYS A 1 74 ? 17.138 19.394 3.991 1.00 14.97 73 LYS A CA 1
ATOM 552 C C . LYS A 1 74 ? 18.129 20.374 3.399 1.00 19.89 73 LYS A C 1
ATOM 553 O O . LYS A 1 74 ? 18.870 21.101 4.101 1.00 18.89 73 LYS A O 1
ATOM 559 N N . ASN A 1 75 ? 18.214 20.393 2.079 1.00 14.51 74 ASN A N 1
ATOM 560 C CA . ASN A 1 75 ? 19.351 21.035 1.425 1.00 16.27 74 ASN A CA 1
ATOM 561 C C . ASN A 1 75 ? 19.086 22.405 0.841 1.00 16.18 74 ASN A C 1
ATOM 562 O O . ASN A 1 75 ? 20.045 23.079 0.494 1.00 25.91 74 ASN A O 1
ATOM 567 N N . CYS A 1 76 ? 17.835 22.841 0.723 1.00 18.15 75 CYS A N 1
ATOM 568 C CA . CYS A 1 76 ? 17.509 24.055 -0.050 1.00 22.05 75 CYS A CA 1
ATOM 569 C C . CYS A 1 76 ? 17.029 25.336 0.710 1.00 16.41 75 CYS A C 1
ATOM 570 O O . CYS A 1 76 ? 16.668 26.325 0.100 1.00 22.68 75 CYS A O 1
ATOM 573 N N . GLY A 1 77 ? 16.940 25.266 2.023 1.00 17.22 76 GLY A N 1
ATOM 574 C CA . GLY A 1 77 ? 16.650 26.460 2.844 1.00 21.67 76 GLY A CA 1
ATOM 575 C C . GLY A 1 77 ? 15.199 26.842 2.974 1.00 25.27 76 GLY A C 1
ATOM 576 O O . GLY A 1 77 ? 14.297 26.106 2.518 1.00 15.80 76 GLY A O 1
ATOM 577 N N . GLN A 1 78 ? 14.987 28.017 3.579 1.00 16.82 77 GLN A N 1
ATOM 578 C CA . GLN A 1 78 ? 13.682 28.448 4.045 1.00 17.36 77 GLN A CA 1
ATOM 579 C C . GLN A 1 78 ? 12.634 28.542 2.973 1.00 16.89 77 GLN A C 1
ATOM 580 O O . GLN A 1 78 ? 11.453 28.330 3.266 1.00 16.69 77 GLN A O 1
ATOM 586 N N . THR A 1 79 ? 13.005 28.844 1.715 1.00 17.98 78 THR A N 1
ATOM 587 C CA . THR A 1 79 ? 11.970 28.967 0.700 1.00 19.36 78 THR A CA 1
ATOM 588 C C . THR A 1 79 ? 11.344 27.602 0.387 1.00 15.79 78 THR A C 1
ATOM 589 O O . THR A 1 79 ? 10.175 27.557 0.007 1.00 19.94 78 THR A O 1
ATOM 593 N N . VAL A 1 80 ? 12.096 26.521 0.630 1.00 17.67 79 VAL A N 1
ATOM 594 C CA . VAL A 1 80 ? 11.554 25.171 0.443 1.00 15.88 79 VAL A CA 1
ATOM 595 C C . VAL A 1 80 ? 10.861 24.719 1.753 1.00 12.78 79 VAL A C 1
ATOM 596 O O . VAL A 1 80 ? 9.808 24.111 1.709 1.00 15.41 79 VAL A O 1
ATOM 600 N N . HIS A 1 81 ? 11.433 25.041 2.912 1.00 12.84 80 HIS A N 1
ATOM 601 C CA . HIS A 1 81 ? 10.761 24.759 4.185 1.00 14.28 80 HIS A CA 1
ATOM 602 C C . HIS A 1 81 ? 9.334 25.305 4.230 1.00 17.19 80 HIS A C 1
ATOM 603 O O . HIS A 1 81 ? 8.415 24.654 4.695 1.00 13.84 80 HIS A O 1
ATOM 610 N N . ASP A 1 82 ? 9.155 26.542 3.771 1.00 14.52 81 ASP A N 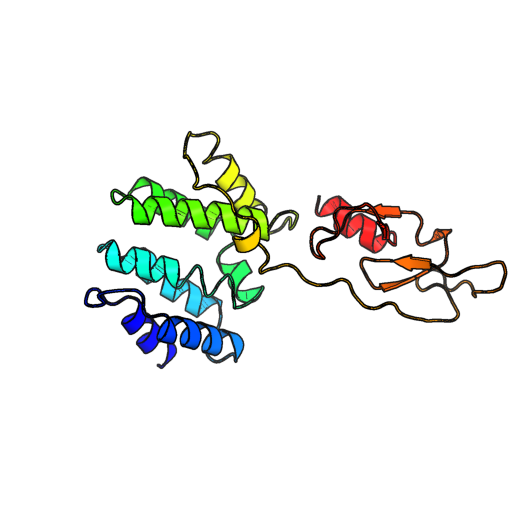1
ATOM 611 C CA . ASP A 1 82 ? 7.887 27.220 3.806 1.00 14.43 81 ASP A CA 1
ATOM 612 C C . ASP A 1 82 ? 6.862 26.508 2.955 1.00 14.15 81 ASP A C 1
ATOM 613 O O . ASP A 1 82 ? 5.654 26.636 3.201 1.00 23.91 81 ASP A O 1
ATOM 618 N N . GLU A 1 83 ? 7.306 25.770 1.920 1.00 14.60 82 GLU A N 1
ATOM 619 C CA . GLU A 1 83 ? 6.364 25.008 1.081 1.00 14.54 82 GLU A CA 1
ATOM 620 C C . GLU A 1 83 ? 5.853 23.717 1.686 1.00 13.86 82 GLU A C 1
ATOM 621 O O . GLU A 1 83 ? 4.836 23.169 1.208 1.00 15.81 82 GLU A O 1
ATOM 627 N N . VAL A 1 84 ? 6.583 23.186 2.667 1.00 15.49 83 VAL A N 1
ATOM 628 C CA . VAL A 1 84 ? 6.165 21.909 3.343 1.00 9.80 83 VAL A CA 1
ATOM 629 C C . VAL A 1 84 ? 5.671 22.066 4.755 1.00 10.16 83 VAL A C 1
ATOM 630 O O . VAL A 1 84 ? 4.834 21.274 5.191 1.00 13.94 83 VAL A O 1
ATOM 634 N N . ALA A 1 85 ? 6.150 23.119 5.436 1.00 12.23 84 ALA A N 1
ATOM 635 C CA . ALA A 1 85 ? 5.832 23.371 6.842 1.00 13.03 84 ALA A CA 1
ATOM 636 C C . ALA A 1 85 ? 4.540 24.173 6.973 1.00 14.47 84 ALA A C 1
ATOM 637 O O . ALA A 1 85 ? 4.482 25.309 7.498 1.00 16.24 84 ALA A O 1
ATOM 639 N N . ASN A 1 86 ? 3.471 23.585 6.471 1.00 13.11 85 ASN A N 1
ATOM 640 C CA . ASN A 1 86 ? 2.183 24.240 6.457 1.00 14.26 85 ASN A CA 1
ATOM 641 C C . ASN A 1 86 ? 1.005 23.254 6.585 1.00 15.17 85 ASN A C 1
ATOM 642 O O . ASN A 1 86 ? 1.191 22.048 6.529 1.00 14.27 85 ASN A O 1
ATOM 647 N N . LYS A 1 87 ? -0.181 23.796 6.873 1.00 11.46 86 LYS A N 1
ATOM 648 C CA . LYS A 1 87 ? -1.399 23.015 7.088 1.00 17.46 86 LYS A CA 1
ATOM 649 C C . LYS A 1 87 ? -1.728 22.165 5.880 1.00 14.86 86 LYS A C 1
ATOM 650 O O . LYS A 1 87 ? -2.110 20.980 6.019 1.00 13.56 86 LYS A O 1
ATOM 656 N N . GLN A 1 88 ? -1.616 22.768 4.694 1.00 15.60 87 GLN A N 1
ATOM 657 C CA . GLN A 1 88 ? -2.018 22.073 3.458 1.00 15.83 87 GLN A CA 1
ATOM 658 C C . GLN A 1 88 ? -1.184 20.820 3.340 1.00 15.49 87 GLN A C 1
ATOM 659 O O . GLN A 1 88 ? -1.712 19.766 3.073 1.00 13.56 87 GLN A O 1
ATOM 665 N N . THR A 1 89 ? 0.141 20.918 3.574 1.00 13.53 88 THR A N 1
ATOM 666 C CA . THR A 1 89 ? 1.020 19.745 3.388 1.00 9.05 88 THR A CA 1
ATOM 667 C C . THR A 1 89 ? 0.827 18.708 4.483 1.00 11.21 88 THR A C 1
ATOM 668 O O . THR A 1 89 ? 0.792 17.539 4.210 1.00 10.95 88 THR A O 1
ATOM 672 N N . MET A 1 90 ? 0.611 19.162 5.715 1.00 11.82 89 MET A N 1
ATOM 673 C CA . MET A 1 90 ? 0.326 18.258 6.818 1.00 12.41 89 MET A CA 1
ATOM 674 C C . MET A 1 90 ? -0.983 17.508 6.591 1.00 11.37 89 MET A C 1
ATOM 675 O O . MET A 1 90 ? -1.063 16.333 6.830 1.00 12.04 89 MET A O 1
ATOM 680 N N . GLU A 1 91 ? -2.026 18.207 6.109 1.00 12.80 90 GLU A N 1
ATOM 681 C CA . GLU A 1 91 ? -3.271 17.495 5.769 1.00 13.64 90 GLU A CA 1
ATOM 682 C C . GLU A 1 91 ? -3.089 16.459 4.646 1.00 14.25 90 GLU A C 1
ATOM 683 O O . GLU A 1 91 ? -3.631 15.339 4.721 1.00 14.50 90 GLU A O 1
ATOM 689 N N . GLU A 1 92 ? -2.282 16.818 3.644 1.00 12.48 91 GLU A N 1
ATOM 690 C CA . GLU A 1 92 ? -1.968 15.940 2.513 1.00 13.32 91 GLU A CA 1
ATOM 691 C C . GLU A 1 92 ? -1.189 14.730 2.946 1.00 11.97 91 GLU A C 1
ATOM 692 O O . GLU A 1 92 ? -1.535 13.631 2.581 1.00 12.87 91 GLU A O 1
ATOM 698 N N . LEU A 1 93 ? -0.185 14.921 3.808 1.00 15.82 92 LEU A N 1
ATOM 699 C CA . LEU A 1 93 ? 0.564 13.777 4.350 1.00 11.84 92 LEU A CA 1
ATOM 700 C C . LEU A 1 93 ? -0.238 12.869 5.280 1.00 12.62 92 LEU A C 1
ATOM 701 O O . LEU A 1 93 ? -0.053 11.675 5.275 1.00 12.67 92 LEU A O 1
ATOM 706 N N . LYS A 1 94 ? -1.099 13.442 6.124 1.00 13.98 93 LYS A N 1
ATOM 707 C CA . LYS A 1 94 ? -1.952 12.630 6.943 1.00 16.00 93 LYS A CA 1
ATOM 708 C C . LYS A 1 94 ? -2.852 11.773 6.042 1.00 15.40 93 LYS A C 1
ATOM 709 O O . LYS A 1 94 ? -3.036 10.590 6.283 1.00 14.54 93 LYS A O 1
ATOM 715 N N . ASP A 1 95 ? -3.412 12.374 5.009 1.00 14.89 94 ASP A N 1
ATOM 716 C CA . ASP A 1 95 ? -4.305 11.624 4.108 1.00 19.45 94 ASP A CA 1
ATOM 717 C C . ASP A 1 95 ? -3.541 10.540 3.306 1.00 17.69 94 ASP A C 1
ATOM 718 O O . ASP A 1 95 ? -4.008 9.408 3.100 1.00 16.44 94 ASP A O 1
ATOM 723 N N . LEU A 1 96 ? -2.351 10.893 2.850 1.00 15.08 95 LEU A N 1
ATOM 724 C CA . LEU A 1 96 ? -1.532 9.908 2.139 1.00 15.35 95 LEU A CA 1
ATOM 725 C C . LEU A 1 96 ? -1.190 8.729 3.067 1.00 15.43 95 LEU A C 1
ATOM 726 O O . LEU A 1 96 ? -1.168 7.576 2.682 1.00 17.45 95 LEU A O 1
ATOM 731 N N . LEU A 1 97 ? -0.870 9.039 4.315 1.00 15.20 96 LEU A N 1
ATOM 732 C CA . LEU A 1 97 ? -0.528 8.008 5.308 1.00 17.75 96 LEU A CA 1
ATOM 733 C C . LEU A 1 97 ? -1.704 7.031 5.513 1.00 18.53 96 LEU A C 1
ATOM 734 O O . LEU A 1 97 ? -1.518 5.845 5.542 1.00 19.12 96 LEU A O 1
ATOM 739 N N . LYS A 1 98 ? -2.917 7.583 5.608 1.00 22.20 97 LYS A N 1
ATOM 740 C CA . LYS A 1 98 ? -4.130 6.849 5.906 1.00 24.29 97 LYS A CA 1
ATOM 741 C C . LYS A 1 98 ? -4.382 5.808 4.819 1.00 29.17 97 LYS A C 1
ATOM 742 O O . LYS A 1 98 ? -4.883 4.713 5.090 1.00 35.05 97 LYS A O 1
ATOM 748 N N . ARG A 1 99 ? -4.016 6.117 3.578 1.00 25.48 98 ARG A N 1
ATOM 749 C CA . ARG A 1 99 ? -4.295 5.188 2.477 1.00 27.38 98 ARG A CA 1
ATOM 750 C C . ARG A 1 99 ? -3.095 4.329 2.092 1.00 35.39 98 ARG A C 1
ATOM 751 O O . ARG A 1 99 ? -3.218 3.517 1.191 1.00 33.37 98 ARG A O 1
ATOM 759 N N . GLN A 1 100 ? -1.941 4.491 2.764 1.00 29.32 99 GLN A N 1
ATOM 760 C CA . GLN A 1 100 ? -0.784 3.633 2.471 1.00 31.41 99 GLN A CA 1
ATOM 761 C C . GLN A 1 100 ? -0.971 2.245 3.015 1.00 38.53 99 GLN A C 1
ATOM 762 O O . GLN A 1 100 ? -1.386 2.053 4.158 1.00 35.77 99 GLN A O 1
ATOM 768 N N . VAL A 1 101 ? -0.606 1.293 2.175 1.00 31.07 100 VAL A N 1
ATOM 769 C CA . VAL A 1 101 ? -0.520 -0.111 2.525 1.00 34.27 100 VAL A CA 1
ATOM 770 C C . VAL A 1 101 ? 0.933 -0.539 2.646 1.00 41.05 100 VAL A C 1
ATOM 771 O O . VAL A 1 101 ? 1.237 -1.462 3.397 1.00 42.02 100 VAL A O 1
ATOM 775 N N . GLU A 1 102 ? 1.848 0.116 1.925 1.00 38.76 101 GLU A N 1
ATOM 776 C CA . GLU A 1 102 ? 3.227 -0.350 1.944 1.00 24.92 101 GLU A CA 1
ATOM 777 C C . GLU A 1 102 ? 3.951 0.261 3.115 1.00 28.70 101 GLU A C 1
ATOM 778 O O . GLU A 1 102 ? 3.882 1.486 3.333 1.00 23.95 101 GLU A O 1
ATOM 784 N N . VAL A 1 103 ? 4.670 -0.569 3.848 1.00 20.24 102 VAL A N 1
ATOM 785 C CA . VAL A 1 103 ? 5.300 -0.142 5.091 1.00 20.95 102 VAL A CA 1
ATOM 786 C C . VAL A 1 103 ? 6.369 0.897 4.883 1.00 19.62 102 VAL A C 1
ATOM 787 O O . VAL A 1 103 ? 6.454 1.816 5.667 1.00 18.00 102 VAL A O 1
ATOM 791 N N . ASN A 1 104 ? 7.208 0.740 3.869 1.00 22.67 103 ASN A N 1
ATOM 792 C CA . ASN A 1 104 ? 8.299 1.678 3.709 1.00 21.72 103 ASN A CA 1
ATOM 793 C C . ASN A 1 104 ? 7.810 3.092 3.394 1.00 16.90 103 ASN A C 1
ATOM 794 O O . ASN A 1 104 ? 8.458 4.065 3.809 1.00 16.59 103 ASN A O 1
ATOM 799 N N . VAL A 1 105 ? 6.696 3.205 2.677 1.00 15.47 104 VAL A N 1
ATOM 800 C CA . VAL A 1 105 ? 6.087 4.487 2.414 1.00 14.02 104 VAL A CA 1
ATOM 801 C C . VAL A 1 105 ? 5.490 5.090 3.702 1.00 17.42 104 VAL A C 1
ATOM 802 O O . VAL A 1 105 ? 5.765 6.260 4.015 1.00 12.77 104 VAL A O 1
ATOM 806 N N . ARG A 1 106 ? 4.690 4.306 4.440 1.00 16.89 105 ARG A N 1
ATOM 807 C CA . ARG A 1 106 ? 4.187 4.754 5.774 1.00 14.82 105 ARG A CA 1
ATOM 808 C C . ARG A 1 106 ? 5.341 5.208 6.657 1.00 14.33 105 ARG A C 1
ATOM 809 O O . ARG A 1 106 ? 5.303 6.271 7.236 1.00 12.81 105 ARG A O 1
ATOM 817 N N . ASN A 1 107 ? 6.387 4.378 6.792 1.00 11.85 106 ASN A N 1
ATOM 818 C CA . ASN A 1 107 ? 7.531 4.779 7.600 1.00 12.93 106 ASN A CA 1
ATOM 819 C C . ASN A 1 107 ? 8.188 6.068 7.155 1.00 12.27 106 ASN A C 1
ATOM 820 O O . ASN A 1 107 ? 8.567 6.855 7.986 1.00 9.96 106 ASN A O 1
ATOM 825 N N . LYS A 1 108 ? 8.345 6.284 5.847 1.00 11.80 107 LYS A N 1
ATOM 826 C CA . LYS A 1 108 ? 9.006 7.478 5.348 1.00 11.88 107 LYS A CA 1
ATOM 827 C C . LYS A 1 108 ? 8.210 8.736 5.677 1.00 9.81 107 LYS A C 1
ATOM 828 O O . LYS A 1 108 ? 8.763 9.719 6.118 1.00 9.86 107 LYS A O 1
ATOM 834 N N . ILE A 1 109 ? 6.886 8.629 5.601 1.00 10.24 108 ILE A N 1
ATOM 835 C CA . ILE A 1 109 ? 6.034 9.766 5.932 1.00 10.21 108 ILE A CA 1
ATOM 836 C C . ILE A 1 109 ? 6.156 10.125 7.388 1.00 9.86 108 ILE A C 1
ATOM 837 O O . ILE A 1 109 ? 6.367 11.258 7.704 1.00 10.87 108 ILE A O 1
ATOM 842 N N . LEU A 1 110 ? 6.085 9.118 8.257 1.00 9.73 109 LEU A N 1
ATOM 843 C CA . LEU A 1 110 ? 6.231 9.284 9.677 1.00 9.64 109 LEU A CA 1
ATOM 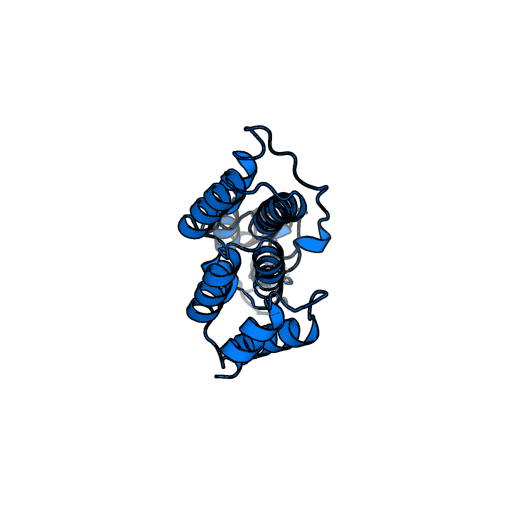844 C C . LEU A 1 110 ? 7.625 9.885 9.989 1.00 9.13 109 LEU A C 1
ATOM 845 O O . LEU A 1 110 ? 7.749 10.850 10.732 1.00 9.01 109 LEU A O 1
ATOM 850 N N . TYR A 1 111 ? 8.657 9.327 9.372 1.00 10.95 110 TYR A N 1
ATOM 851 C CA . TYR A 1 111 ? 10.036 9.796 9.535 1.00 11.33 110 TYR A CA 1
ATOM 852 C C . TYR A 1 111 ? 10.148 11.277 9.235 1.00 8.73 110 TYR A C 1
ATOM 853 O O . TYR A 1 111 ? 10.733 12.072 9.985 1.00 9.04 110 TYR A O 1
ATOM 862 N N . LEU A 1 112 ? 9.564 11.688 8.109 1.00 9.04 111 LEU A N 1
ATOM 863 C CA . LEU A 1 112 ? 9.614 13.086 7.690 1.00 9.20 111 LEU A CA 1
ATOM 864 C C . LEU A 1 112 ? 8.838 14.009 8.633 1.00 8.88 111 LEU A C 1
ATOM 865 O O . LEU A 1 112 ? 9.312 15.112 8.981 1.00 9.94 111 LEU A O 1
ATOM 870 N N . ILE A 1 113 ? 7.616 13.614 9.000 1.00 6.77 112 ILE A N 1
ATOM 871 C CA . ILE A 1 113 ? 6.846 14.420 9.953 1.00 8.52 112 ILE A CA 1
ATOM 872 C C . ILE A 1 113 ? 7.640 14.680 11.207 1.00 10.34 112 ILE A C 1
ATOM 873 O O . ILE A 1 113 ? 7.692 15.762 11.683 1.00 10.95 112 ILE A O 1
ATOM 878 N N . GLN A 1 114 ? 8.280 13.640 11.731 1.00 10.85 113 GLN A N 1
ATOM 879 C CA . GLN A 1 114 ? 9.074 13.741 12.935 1.00 11.44 113 GLN A CA 1
ATOM 880 C C . GLN A 1 114 ? 10.306 14.604 12.756 1.00 8.93 113 GLN A C 1
ATOM 881 O O . GLN A 1 114 ? 10.616 15.442 13.605 1.00 10.86 113 GLN A O 1
ATOM 887 N N . ALA A 1 115 ? 11.032 14.428 11.654 1.00 9.89 114 ALA A N 1
ATOM 888 C CA . ALA A 1 115 ? 12.283 15.127 11.458 1.00 8.78 114 ALA A CA 1
ATOM 889 C C . ALA A 1 115 ? 12.011 16.602 11.270 1.00 7.73 114 ALA A C 1
ATOM 890 O O . ALA A 1 115 ? 12.660 17.463 11.843 1.00 9.09 114 ALA A O 1
ATOM 892 N N . TRP A 1 116 ? 10.968 16.898 10.500 1.00 8.54 115 TRP A N 1
ATOM 893 C CA . TRP A 1 116 ? 10.542 18.274 10.290 1.00 7.87 115 TRP A CA 1
ATOM 894 C C . TRP A 1 116 ? 10.000 18.927 11.524 1.00 9.90 115 TRP A C 1
ATOM 895 O O . TRP A 1 116 ? 10.324 20.078 11.769 1.00 10.74 115 TRP A O 1
ATOM 906 N N . ALA A 1 117 ? 9.218 18.200 12.317 1.00 8.91 116 ALA A N 1
ATOM 907 C CA . ALA A 1 117 ? 8.696 18.738 13.572 1.00 7.41 116 ALA A CA 1
ATOM 908 C C . ALA A 1 117 ? 9.858 19.203 14.457 1.00 10.79 116 ALA A C 1
ATOM 909 O O . ALA A 1 117 ? 9.807 20.264 15.038 1.00 12.56 116 ALA A O 1
ATOM 911 N N . HIS A 1 118 ? 10.936 18.418 14.507 1.00 10.79 117 HIS A N 1
ATOM 912 C CA . HIS A 1 118 ? 12.120 18.769 15.295 1.00 12.10 117 HIS A CA 1
ATOM 913 C C . HIS A 1 118 ? 12.859 19.914 14.701 1.00 11.74 117 HIS A C 1
ATOM 914 O O . HIS A 1 118 ? 13.219 20.846 15.416 1.00 13.66 117 HIS A O 1
ATOM 921 N N . ALA A 1 119 ? 13.163 19.860 13.401 1.00 8.62 118 ALA A N 1
ATOM 922 C CA . ALA A 1 119 ? 13.854 20.932 12.736 1.00 8.56 118 ALA A CA 1
ATOM 923 C C . ALA A 1 119 ? 13.181 22.291 12.809 1.00 10.79 118 ALA A C 1
ATOM 924 O O . ALA A 1 119 ? 13.851 23.280 12.952 1.00 13.98 118 ALA A O 1
ATOM 926 N N . PHE A 1 120 ? 11.858 22.285 12.833 1.00 11.08 119 PHE A N 1
ATOM 927 C CA . PHE A 1 120 ? 11.100 23.509 12.770 1.00 12.12 119 PHE A CA 1
ATOM 928 C C . PHE A 1 120 ? 10.494 23.892 14.107 1.00 13.89 119 PHE A C 1
ATOM 929 O O . PHE A 1 120 ? 9.568 24.754 14.178 1.00 15.38 119 PHE A O 1
ATOM 937 N N . ARG A 1 121 ? 10.958 23.264 15.164 1.00 16.71 120 ARG A N 1
ATOM 938 C CA . ARG A 1 121 ? 10.409 23.535 16.504 1.00 18.52 120 ARG A CA 1
ATOM 939 C C . ARG A 1 121 ? 10.689 25.007 16.877 1.00 21.25 120 ARG A C 1
ATOM 940 O O . ARG A 1 121 ? 11.557 25.669 16.305 1.00 21.90 120 ARG A O 1
ATOM 948 N N . ASN A 1 122 ? 9.958 25.564 17.827 1.00 23.60 121 ASN A N 1
ATOM 949 C CA . ASN A 1 122 ? 10.184 27.009 18.122 1.00 25.36 121 ASN A CA 1
ATOM 950 C C . ASN A 1 122 ? 10.111 28.025 16.939 1.00 25.06 121 ASN A C 1
ATOM 951 O O . ASN A 1 122 ? 10.663 29.115 17.026 1.00 22.37 121 ASN A O 1
ATOM 956 N N . GLU A 1 123 ? 9.482 27.676 15.825 1.00 21.79 122 GLU A N 1
ATOM 957 C CA . GLU A 1 123 ? 9.055 28.662 14.815 1.00 16.90 122 GLU A CA 1
ATOM 958 C C . GLU A 1 123 ? 7.512 28.647 14.806 1.00 18.39 122 GLU A C 1
ATOM 959 O O . GLU A 1 123 ? 6.881 27.687 14.313 1.00 13.05 122 GLU A O 1
ATOM 965 N N . PRO A 1 124 ? 6.866 29.683 15.393 1.00 15.86 123 PRO A N 1
ATOM 966 C CA . PRO A 1 124 ? 5.395 29.678 15.449 1.00 15.10 123 PRO A CA 1
ATOM 967 C C . PRO A 1 124 ? 4.733 29.437 14.125 1.00 13.72 123 PRO A C 1
ATOM 968 O O . PRO A 1 124 ? 3.696 28.730 14.080 1.00 16.04 123 PRO A O 1
ATOM 972 N N . LYS A 1 125 ? 5.314 29.963 13.035 1.00 14.07 124 LYS A N 1
ATOM 973 C CA . LYS A 1 125 ? 4.715 29.775 11.747 1.00 16.12 124 LYS A CA 1
ATOM 974 C C . LYS A 1 125 ? 4.560 28.315 11.410 1.00 14.68 124 LYS A C 1
ATOM 975 O O . LYS A 1 125 ? 3.686 27.928 10.659 1.00 18.50 124 LYS A O 1
ATOM 981 N N . TYR A 1 126 ? 5.505 27.511 11.898 1.00 11.44 125 TYR A N 1
ATOM 982 C CA . TYR A 1 126 ? 5.564 26.089 11.487 1.00 12.93 125 TYR A CA 1
ATOM 983 C C . TYR A 1 126 ? 5.041 25.126 12.526 1.00 12.11 125 TYR A C 1
ATOM 984 O O . TYR A 1 126 ? 5.263 23.897 12.408 1.00 11.54 125 TYR A O 1
ATOM 993 N N . LYS A 1 127 ? 4.341 25.659 13.522 1.00 14.52 126 LYS A N 1
ATOM 994 C CA . LYS A 1 127 ? 3.843 24.857 14.642 1.00 11.86 126 LYS A CA 1
ATOM 995 C C . LYS A 1 127 ? 2.902 23.737 14.230 1.00 9.80 126 LYS A C 1
ATOM 996 O O . LYS A 1 127 ? 2.881 22.666 14.845 1.00 12.37 126 LYS A O 1
ATOM 1002 N N . VAL A 1 128 ? 2.214 23.916 13.105 1.00 11.43 127 VAL A N 1
ATOM 1003 C CA . VAL A 1 128 ? 1.363 22.840 12.557 1.00 11.86 127 VAL A CA 1
ATOM 1004 C C . VAL A 1 128 ? 2.090 21.519 12.312 1.00 11.18 127 VAL A C 1
ATOM 1005 O O . VAL A 1 128 ? 1.484 20.462 12.380 1.00 10.72 127 VAL A O 1
ATOM 1009 N N . VAL A 1 129 ? 3.398 21.568 12.036 1.00 9.46 128 VAL A N 1
ATOM 1010 C CA . VAL A 1 129 ? 4.179 20.330 11.849 1.00 8.09 128 VAL A CA 1
ATOM 1011 C C . VAL A 1 129 ? 4.306 19.625 13.205 1.00 10.68 128 VAL A C 1
ATOM 1012 O O . VAL A 1 129 ? 3.967 18.462 13.289 1.00 8.84 128 VAL A O 1
ATOM 1016 N N . GLN A 1 130 ? 4.771 20.313 14.248 1.00 11.03 129 GLN A N 1
ATOM 1017 C CA . GLN A 1 130 ? 4.798 19.680 15.580 1.00 12.77 129 GLN A CA 1
ATOM 1018 C C . GLN A 1 130 ? 3.389 19.190 15.983 1.00 9.95 129 GLN A C 1
ATOM 1019 O O . GLN A 1 130 ? 3.234 18.120 16.578 1.00 10.27 129 GLN A O 1
ATOM 1025 N N . ASP A 1 131 ? 2.337 19.932 15.654 1.00 11.29 130 ASP A N 1
ATOM 1026 C CA . ASP A 1 131 ? 1.010 19.515 16.061 1.00 13.45 130 ASP A CA 1
ATOM 1027 C C . ASP A 1 131 ? 0.543 18.218 15.365 1.00 10.59 130 ASP A C 1
ATOM 1028 O O . ASP A 1 131 ? -0.175 17.374 15.951 1.00 12.47 130 ASP A O 1
ATOM 1033 N N . THR A 1 132 ? 0.958 18.064 14.118 1.00 11.03 131 THR A N 1
ATOM 1034 C CA . THR A 1 132 ? 0.683 16.861 13.324 1.00 7.73 131 THR A CA 1
ATOM 1035 C C . THR A 1 132 ? 1.457 15.700 13.964 1.00 9.05 131 THR A C 1
ATOM 1036 O O . THR A 1 132 ? 0.923 14.635 14.202 1.00 10.19 131 THR A O 1
ATOM 1040 N N . TYR A 1 133 ? 2.730 15.906 14.274 1.00 9.27 132 TYR A N 1
ATOM 1041 C CA . TYR A 1 133 ? 3.484 14.877 14.959 1.00 8.73 132 TYR A CA 1
ATOM 1042 C C . TYR A 1 133 ? 2.817 14.446 16.265 1.00 7.71 132 TYR A C 1
ATOM 1043 O O . TYR A 1 133 ? 2.616 13.219 16.491 1.00 11.32 132 TYR A O 1
ATOM 1052 N N . GLN A 1 134 ? 2.413 15.413 17.073 1.00 9.90 133 GLN A N 1
ATOM 1053 C CA . GLN A 1 134 ? 1.816 15.157 18.333 1.00 10.28 133 GLN A CA 1
ATOM 1054 C C . GLN A 1 134 ? 0.525 14.394 18.209 1.00 11.40 133 GLN A C 1
ATOM 1055 O O . GLN A 1 134 ? 0.335 13.410 18.914 1.00 11.80 133 GLN A O 1
ATOM 1061 N N . ILE A 1 135 ? -0.349 14.812 17.315 1.00 12.23 134 ILE A N 1
ATOM 1062 C CA . ILE A 1 135 ? -1.603 14.082 17.187 1.00 14.48 134 ILE A CA 1
ATOM 1063 C C . ILE A 1 135 ? -1.445 12.692 16.576 1.00 16.78 134 ILE A C 1
ATOM 1064 O O . ILE A 1 135 ? -2.184 11.763 16.940 1.00 15.64 134 ILE A O 1
ATOM 1069 N N A MET A 1 136 ? -0.483 12.496 15.657 0.50 11.85 135 MET A N 1
ATOM 1070 N N B MET A 1 136 ? -0.478 12.498 15.676 0.50 13.41 135 MET A N 1
ATOM 1071 C CA A MET A 1 136 ? -0.305 11.158 15.122 0.50 9.80 135 MET A CA 1
ATOM 1072 C CA B MET A 1 136 ? -0.280 11.169 15.150 0.50 11.63 135 MET A CA 1
ATOM 1073 C C A MET A 1 136 ? 0.201 10.254 16.262 0.50 12.09 135 MET A C 1
ATOM 1074 C C B MET A 1 136 ? 0.193 10.258 16.281 0.50 13.26 135 MET A C 1
ATOM 1075 O O A MET A 1 136 ? -0.175 9.089 16.336 0.50 14.65 135 MET A O 1
ATOM 1076 O O B MET A 1 136 ? -0.208 9.102 16.372 0.50 15.67 135 MET A O 1
ATOM 1084 N N . LYS A 1 137 ? 1.069 10.794 17.133 1.00 12.44 136 LYS A N 1
ATOM 1085 C CA . LYS A 1 137 ? 1.631 10.026 18.244 1.00 12.50 136 LYS A CA 1
ATOM 1086 C C . LYS A 1 137 ? 0.494 9.634 19.234 1.00 17.43 136 LYS A C 1
ATOM 1087 O O . LYS A 1 137 ? 0.387 8.505 19.650 1.00 16.68 136 LYS A O 1
ATOM 1093 N N . VAL A 1 138 ? -0.379 10.598 19.517 1.00 14.54 137 VAL A N 1
ATOM 1094 C CA . VAL A 1 138 ? -1.539 10.410 20.383 1.00 17.39 137 VAL A CA 1
ATOM 1095 C C . VAL A 1 138 ? -2.457 9.288 19.829 1.00 18.28 137 VAL A C 1
ATOM 1096 O O . VAL A 1 138 ? -2.957 8.438 20.598 1.00 17.92 137 VAL A O 1
ATOM 1100 N N . GLU A 1 139 ? -2.642 9.249 18.506 1.00 15.67 138 GLU A N 1
ATOM 1101 C CA . GLU A 1 139 ? -3.492 8.293 17.823 1.00 16.43 138 GLU A CA 1
ATOM 1102 C C . GLU A 1 139 ? -2.813 6.926 17.529 1.00 16.41 138 GLU A C 1
ATOM 1103 O O . GLU A 1 139 ? -3.336 6.051 16.878 1.00 20.19 138 GLU A O 1
ATOM 1109 N N . GLY A 1 140 ? -1.600 6.785 18.008 1.00 14.42 139 GLY A N 1
ATOM 1110 C CA . GLY A 1 140 ? -0.983 5.497 18.078 1.00 14.04 139 GLY A CA 1
ATOM 1111 C C . GLY A 1 140 ? -0.017 5.160 16.979 1.00 19.93 139 GLY A C 1
ATOM 1112 O O . GLY A 1 140 ? 0.383 4.015 16.865 1.00 19.33 139 GLY A O 1
ATOM 1113 N N . HIS A 1 141 ? 0.362 6.128 16.154 1.00 13.79 140 HIS A N 1
ATOM 1114 C CA . HIS A 1 141 ? 1.367 5.908 15.154 1.00 14.82 140 HIS A CA 1
ATOM 1115 C C . HIS A 1 141 ? 2.725 5.811 15.839 1.00 15.77 140 HIS A C 1
ATOM 1116 O O . HIS A 1 141 ? 3.033 6.568 16.765 1.00 17.77 140 HIS A O 1
ATOM 1123 N N . VAL A 1 142 ? 3.469 4.785 15.475 1.00 18.31 141 VAL A N 1
ATOM 1124 C CA . VAL A 1 142 ? 4.783 4.553 16.060 1.00 17.75 141 VAL A CA 1
ATOM 1125 C C . VAL A 1 142 ? 5.779 5.075 15.047 1.00 14.45 141 VAL A C 1
ATOM 1126 O O . VAL A 1 142 ? 5.833 4.604 13.899 1.00 18.00 141 VAL A O 1
ATOM 1130 N N . PHE A 1 143 ? 6.522 6.081 15.486 1.00 16.28 142 PHE A N 1
ATOM 1131 C CA . PHE A 1 143 ? 7.519 6.716 14.642 1.00 15.03 142 PHE A CA 1
ATOM 1132 C C . PHE A 1 143 ? 8.794 5.894 14.715 1.00 18.90 142 PHE A C 1
ATOM 1133 O O . PHE A 1 143 ? 9.047 5.211 15.701 1.00 18.43 142 PHE A O 1
ATOM 1141 N N . PRO A 1 144 ? 9.597 5.966 13.648 1.00 18.67 143 PRO A N 1
ATOM 1142 C CA . PRO A 1 144 ? 10.949 5.442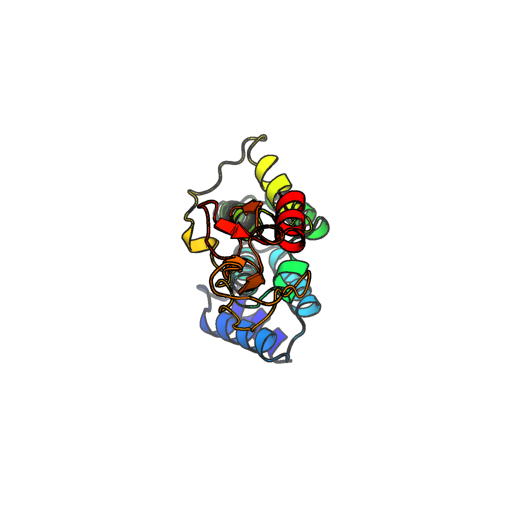 13.755 1.00 20.13 143 PRO A CA 1
ATOM 1143 C C . PRO A 1 144 ? 11.736 6.166 14.839 1.00 27.35 143 PRO A C 1
ATOM 1144 O O . PRO A 1 144 ? 11.445 7.292 15.249 1.00 18.27 143 PRO A O 1
ATOM 1148 N N . GLU A 1 145 ? 12.740 5.487 15.349 1.00 22.04 144 GLU A N 1
ATOM 1149 C CA . GLU A 1 145 ? 13.591 6.101 16.328 1.00 16.99 144 GLU A CA 1
ATOM 1150 C C . GLU A 1 145 ? 14.192 7.420 15.803 1.00 17.66 144 GLU A C 1
ATOM 1151 O O . GLU A 1 145 ? 14.765 7.478 14.731 1.00 24.44 144 GLU A O 1
ATOM 1157 N N . PHE A 1 146 ? 14.023 8.462 16.583 1.00 18.88 145 PHE A N 1
ATOM 1158 C CA . PHE A 1 146 ? 14.501 9.772 16.227 1.00 13.30 145 PHE A CA 1
ATOM 1159 C C . PHE A 1 146 ? 16.026 9.920 16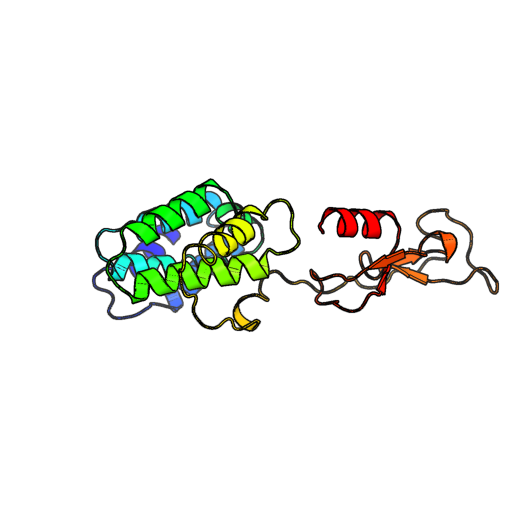.417 1.00 16.81 145 PHE A C 1
ATOM 1160 O O . PHE A 1 146 ? 16.566 9.708 17.518 1.00 20.53 145 PHE A O 1
ATOM 1168 N N . LYS A 1 147 ? 16.677 10.383 15.357 1.00 14.25 146 LYS A N 1
ATOM 1169 C CA . LYS A 1 147 ? 18.102 10.760 15.394 1.00 15.41 146 LYS A CA 1
ATOM 1170 C C . LYS A 1 147 ? 18.178 12.268 15.153 1.00 11.83 146 LYS A C 1
ATOM 1171 O O . LYS A 1 147 ? 17.748 12.778 14.063 1.00 13.03 146 LYS A O 1
ATOM 1177 N N . GLU A 1 148 ? 18.700 12.992 16.141 1.00 15.88 147 GLU A N 1
ATOM 1178 C CA . GLU A 1 148 ? 18.837 14.470 16.102 1.00 17.38 147 GLU A CA 1
ATOM 1179 C C . GLU A 1 148 ? 19.601 14.917 14.881 1.00 15.56 147 GLU A C 1
ATOM 1180 O O . GLU A 1 148 ? 19.322 15.975 14.344 1.00 15.75 147 GLU A O 1
ATOM 1186 N N . SER A 1 149 ? 20.560 14.098 14.452 1.00 16.96 148 SER A N 1
ATOM 1187 C CA . SER A 1 149 ? 21.292 14.319 13.176 1.00 13.72 148 SER A CA 1
ATOM 1188 C C . SER A 1 149 ? 20.448 14.513 11.892 1.00 16.22 148 SER A C 1
ATOM 1189 O O . SER A 1 149 ? 20.908 15.154 10.938 1.00 16.59 148 SER A O 1
ATOM 1192 N N . ASP A 1 150 ? 19.196 14.026 11.887 1.00 13.84 149 ASP A N 1
ATOM 1193 C CA . ASP A 1 150 ? 18.306 14.152 10.741 1.00 14.27 149 ASP A CA 1
ATOM 1194 C C . ASP A 1 150 ? 17.548 15.463 10.757 1.00 15.07 149 ASP A C 1
ATOM 1195 O O . ASP A 1 150 ? 16.783 15.759 9.823 1.00 14.97 149 ASP A O 1
ATOM 1200 N N . ALA A 1 151 ? 17.740 16.252 11.824 1.00 13.90 150 ALA A N 1
ATOM 1201 C CA . ALA A 1 151 ? 16.951 17.467 12.038 1.00 12.09 150 ALA A CA 1
ATOM 1202 C C . ALA A 1 151 ? 17.759 18.740 12.379 1.00 11.88 150 ALA A C 1
ATOM 1203 O O . ALA A 1 151 ? 17.316 19.613 13.092 1.00 14.37 150 ALA A O 1
ATOM 1205 N N . MET A 1 152 ? 19.025 18.783 11.947 1.00 11.75 151 MET A N 1
ATOM 1206 C CA . MET A 1 152 ? 19.963 19.881 12.205 1.00 11.10 151 MET A CA 1
ATOM 1207 C C . MET A 1 152 ? 20.085 20.819 10.994 1.00 12.78 151 MET A C 1
ATOM 1208 O O . MET A 1 152 ? 20.817 21.815 11.002 1.00 13.80 151 MET A O 1
ATOM 1213 N N . PHE A 1 153 ? 19.356 20.524 9.919 1.00 12.29 152 PHE A N 1
ATOM 1214 C CA . PHE A 1 153 ? 19.491 21.213 8.662 1.00 11.02 152 PHE A CA 1
ATOM 1215 C C . PHE A 1 153 ? 19.047 22.657 8.604 1.00 11.71 152 PHE A C 1
ATOM 1216 O O . PHE A 1 153 ? 19.438 23.337 7.668 1.00 15.93 152 PHE A O 1
ATOM 1224 N N . ALA A 1 154 ? 18.229 23.086 9.582 1.00 11.62 153 ALA A N 1
ATOM 1225 C CA . ALA A 1 154 ? 17.733 24.462 9.631 1.00 14.58 153 ALA A CA 1
ATOM 1226 C C . ALA A 1 154 ? 18.458 25.306 10.677 1.00 17.86 153 ALA A C 1
ATOM 1227 O O . ALA A 1 154 ? 18.162 26.469 10.809 1.00 19.89 153 ALA A O 1
ATOM 1229 N N . ALA A 1 155 ? 19.381 24.704 11.417 1.00 18.89 154 ALA A N 1
ATOM 1230 C CA . ALA A 1 155 ? 20.130 25.407 12.454 1.00 19.98 154 ALA A CA 1
ATOM 1231 C C . ALA A 1 155 ? 21.123 26.335 11.811 1.00 17.90 154 ALA A C 1
ATOM 1232 O O . ALA A 1 155 ? 21.564 26.104 10.677 1.00 18.44 154 ALA A O 1
ATOM 1234 N N . GLU A 1 156 ? 21.463 27.428 12.508 1.00 14.65 155 GLU A N 1
ATOM 1235 C CA . GLU A 1 156 ? 22.397 28.381 12.046 1.00 17.80 155 GLU A CA 1
ATOM 1236 C C . GLU A 1 156 ? 23.374 28.644 13.181 1.00 17.59 155 GLU A C 1
ATOM 1237 O O . GLU A 1 156 ? 23.216 28.161 14.294 1.00 20.44 155 GLU A O 1
ATOM 1243 N N . ARG A 1 157 ? 24.414 29.366 12.883 1.00 21.85 156 ARG A N 1
ATOM 1244 C CA . ARG A 1 157 ? 25.305 29.706 13.983 1.00 22.83 156 ARG A CA 1
ATOM 1245 C C . ARG A 1 157 ? 24.978 31.098 14.462 1.00 17.12 156 ARG A C 1
ATOM 1246 O O . ARG A 1 157 ? 24.573 31.981 13.683 1.00 22.30 156 ARG A O 1
ATOM 1254 N N . ALA A 1 158 ? 25.345 31.301 15.709 1.00 19.12 157 ALA A N 1
ATOM 1255 C CA . ALA A 1 158 ? 25.143 32.582 16.377 1.00 22.14 157 ALA A CA 1
ATOM 1256 C C . ALA A 1 158 ? 26.037 33.673 15.734 1.00 21.22 157 ALA A C 1
ATOM 1257 O O . ALA A 1 158 ? 27.169 33.374 15.253 1.00 17.20 157 ALA A O 1
ATOM 1259 N N . PRO A 1 159 ? 25.542 34.958 15.682 1.00 16.56 158 PRO A N 1
ATOM 1260 C CA . PRO A 1 159 ? 26.238 35.987 14.997 1.00 17.75 158 PRO A CA 1
ATOM 1261 C C . PRO A 1 159 ? 27.518 36.359 15.727 1.00 15.35 158 PRO A C 1
ATOM 1262 O O . PRO A 1 159 ? 27.626 36.188 16.930 1.00 16.68 158 PRO A O 1
ATOM 1266 N N . ASP A 1 160 ? 28.454 36.854 14.968 1.00 16.23 159 ASP A N 1
ATOM 1267 C CA . ASP A 1 160 ? 29.626 37.461 15.548 1.00 17.38 159 ASP A CA 1
ATOM 1268 C C . ASP A 1 160 ? 29.261 38.711 16.364 1.00 14.31 159 ASP A C 1
ATOM 1269 O O . ASP A 1 160 ? 28.222 39.395 16.133 1.00 18.98 159 ASP A O 1
ATOM 1274 N N . TRP A 1 161 ? 30.138 39.038 17.327 1.00 17.47 160 TRP A N 1
ATOM 1275 C CA . TRP A 1 161 ? 29.906 40.144 18.186 1.00 21.72 160 TRP A CA 1
ATOM 1276 C C . TRP A 1 161 ? 30.421 41.439 17.635 1.00 26.49 160 TRP A C 1
ATOM 1277 O O . TRP A 1 161 ? 31.490 41.500 17.051 1.00 24.67 160 TRP A O 1
ATOM 1288 N N . VAL A 1 162 ? 29.640 42.484 17.818 1.00 17.10 161 VAL A N 1
ATOM 1289 C CA . VAL A 1 162 ? 29.975 43.849 17.381 1.00 21.04 161 VAL A CA 1
ATOM 1290 C C . VAL A 1 162 ? 30.715 44.625 18.474 1.00 24.51 161 VAL A C 1
ATOM 1291 O O . VAL A 1 162 ? 30.371 44.524 19.643 1.00 20.46 161 VAL A O 1
ATOM 1295 N N . ASP A 1 163 ? 31.745 45.389 18.114 1.00 21.48 162 ASP A N 1
ATOM 1296 C CA . ASP A 1 163 ? 32.298 46.385 19.065 1.00 23.60 162 ASP A CA 1
ATOM 1297 C C . ASP A 1 163 ? 31.887 47.806 18.762 1.00 22.07 162 ASP A C 1
ATOM 1298 O O . ASP A 1 163 ? 31.838 48.201 17.581 1.00 28.00 162 ASP A O 1
ATOM 1303 N N . ALA A 1 164 ? 31.659 48.615 19.809 1.00 19.11 163 ALA A N 1
ATOM 1304 C CA . ALA A 1 164 ? 31.204 49.981 19.690 1.00 17.49 163 ALA A CA 1
ATOM 1305 C C . ALA A 1 164 ? 31.543 50.645 21.002 1.00 25.34 163 ALA A C 1
ATOM 1306 O O . ALA A 1 164 ? 31.848 49.942 21.976 1.00 24.54 163 ALA A O 1
ATOM 1308 N N . GLU A 1 165 ? 31.486 51.969 21.017 1.00 27.15 164 GLU A N 1
ATOM 1309 C CA . GLU A 1 165 ? 31.834 52.756 22.206 1.00 22.89 164 GLU A CA 1
ATOM 1310 C C . GLU A 1 165 ? 30.609 53.199 22.995 1.00 20.71 164 GLU A C 1
ATOM 1311 O O . GLU A 1 165 ? 30.748 53.799 24.059 1.00 20.04 164 GLU A O 1
ATOM 1314 N N . GLU A 1 166 ? 29.409 52.848 22.509 1.00 19.38 165 GLU A N 1
ATOM 1315 C CA . GLU A 1 166 ? 28.136 53.126 23.170 1.00 20.83 165 GLU A CA 1
ATOM 1316 C C . GLU A 1 166 ? 27.120 51.960 23.037 1.00 18.85 165 GLU A C 1
ATOM 1317 O O . GLU A 1 166 ? 27.248 51.107 22.118 1.00 23.30 165 GLU A O 1
ATOM 1323 N N . CYS A 1 167 ? 26.171 51.911 23.972 1.00 19.17 166 CYS A N 1
ATOM 1324 C CA . CYS A 1 167 ? 25.150 50.858 23.966 1.00 21.29 166 CYS A CA 1
ATOM 1325 C C . CYS A 1 167 ? 24.263 50.976 22.719 1.00 23.80 166 CYS A C 1
ATOM 1326 O O . CYS A 1 167 ? 23.798 52.068 22.350 1.00 24.87 166 CYS A O 1
ATOM 1329 N N . HIS A 1 168 ? 23.994 49.844 22.092 1.00 20.81 167 HIS A N 1
ATOM 1330 C CA . HIS A 1 168 ? 23.234 49.826 20.866 1.00 16.98 167 HIS A CA 1
ATOM 1331 C C . HIS A 1 168 ? 21.833 50.308 21.092 1.00 18.25 167 HIS A C 1
ATOM 1332 O O . HIS A 1 168 ? 21.270 50.970 20.204 1.00 25.32 167 HIS A O 1
ATOM 1339 N N . ARG A 1 169 ? 21.284 50.092 22.280 1.00 18.27 168 ARG A N 1
ATOM 1340 C CA . ARG A 1 169 ? 19.914 50.496 22.592 1.00 23.01 168 ARG A CA 1
ATOM 1341 C C . ARG A 1 169 ? 19.822 51.934 23.103 1.00 33.25 168 ARG A C 1
ATOM 1342 O O . ARG A 1 169 ? 19.202 52.788 22.457 1.00 35.65 168 ARG A O 1
ATOM 1350 N N . CYS A 1 170 ? 20.460 52.218 24.232 1.00 31.87 169 CYS A N 1
ATOM 1351 C CA . CYS A 1 170 ? 20.308 53.511 24.904 1.00 35.10 169 CYS A CA 1
ATOM 1352 C C . CYS A 1 170 ? 21.446 54.489 24.641 1.00 28.45 169 CYS A C 1
ATOM 1353 O O . CYS A 1 170 ? 21.346 55.678 25.018 1.00 32.41 169 CYS A O 1
ATOM 1356 N N . ARG A 1 171 ? 22.503 54.021 23.977 1.00 29.54 170 ARG A N 1
ATOM 1357 C CA . ARG A 1 171 ? 23.623 54.867 23.526 1.00 26.27 170 ARG A CA 1
ATOM 1358 C C . ARG A 1 171 ? 24.426 55.454 24.675 1.00 32.23 170 ARG A C 1
ATOM 1359 O O . ARG A 1 171 ? 25.278 56.293 24.438 1.00 30.48 170 ARG A O 1
ATOM 1367 N N . VAL A 1 172 ? 24.208 54.981 25.901 1.00 27.27 171 VAL A N 1
ATOM 1368 C CA . VAL A 1 172 ? 25.122 55.313 26.997 1.00 31.56 171 VAL A CA 1
ATOM 1369 C C . VAL A 1 172 ? 26.551 54.945 26.569 1.00 24.16 171 VAL A C 1
ATOM 1370 O O . VAL A 1 172 ? 26.784 53.916 25.941 1.00 23.61 171 VAL A O 1
ATOM 1374 N N . GLN A 1 173 ? 27.507 55.822 26.900 1.00 28.38 172 GLN A N 1
ATOM 1375 C CA . GLN A 1 173 ? 28.895 55.635 26.507 1.00 24.30 172 GLN A CA 1
ATOM 1376 C C . GLN A 1 173 ? 29.526 54.651 27.500 1.00 18.24 172 GLN A C 1
ATOM 1377 O O . GLN A 1 173 ? 29.378 54.785 28.725 1.00 19.88 172 GLN A O 1
ATOM 1383 N N . PHE A 1 174 ? 30.187 53.663 26.943 1.00 17.66 173 PHE A N 1
ATOM 1384 C CA . PHE A 1 174 ? 30.934 52.701 27.725 1.00 16.27 173 PHE A CA 1
ATOM 1385 C C . PHE A 1 174 ? 32.148 53.377 28.337 1.00 25.47 173 PHE A C 1
ATOM 1386 O O . PHE A 1 174 ? 32.691 54.332 27.782 1.00 20.46 173 PHE A O 1
ATOM 1394 N N . GLY A 1 175 ? 32.562 52.869 29.492 1.00 22.09 174 GLY A N 1
ATOM 1395 C CA . GLY A 1 175 ? 33.744 53.352 30.207 1.00 22.23 174 GLY A CA 1
ATOM 1396 C C . GLY A 1 175 ? 34.139 52.308 31.231 1.00 21.52 174 GLY A C 1
ATOM 1397 O O . GLY A 1 175 ? 33.565 51.202 31.249 1.00 15.65 174 GLY A O 1
ATOM 1398 N N . VAL A 1 176 ? 35.102 52.655 32.095 1.00 19.90 175 VAL A N 1
ATOM 1399 C CA . VAL A 1 176 ? 35.565 51.740 33.123 1.00 18.72 175 VAL A CA 1
ATOM 1400 C C . VAL A 1 176 ? 34.383 51.296 34.009 1.00 13.21 175 VAL A C 1
ATOM 1401 O O . VAL A 1 176 ? 34.287 50.127 34.360 1.00 14.92 175 VAL A O 1
ATOM 1405 N N . MET A 1 177 ? 33.467 52.185 34.283 1.00 15.06 176 MET A N 1
ATOM 1406 C CA . MET A 1 177 ? 32.360 51.807 35.169 1.00 16.98 176 MET A CA 1
ATOM 1407 C C . MET A 1 177 ? 31.029 51.680 34.401 1.00 14.07 176 MET A C 1
ATOM 1408 O O . MET A 1 177 ? 29.942 51.642 35.028 1.00 20.83 176 MET A O 1
ATOM 1413 N N . THR A 1 178 ? 31.057 51.677 33.076 1.00 13.35 177 THR A N 1
ATOM 1414 C CA . THR A 1 178 ? 29.859 51.350 32.294 1.00 12.98 177 THR A CA 1
ATOM 1415 C C . THR A 1 178 ? 30.321 50.319 31.327 1.00 13.78 177 THR A C 1
ATOM 1416 O O . THR A 1 178 ? 30.789 50.659 30.233 1.00 15.26 177 THR A O 1
ATOM 1420 N N . ARG A 1 179 ? 30.211 49.047 31.715 1.00 13.87 178 ARG A N 1
ATOM 1421 C CA . ARG A 1 179 ? 30.962 47.980 31.010 1.00 10.86 178 ARG A CA 1
ATOM 1422 C C . ARG A 1 179 ? 30.118 47.349 29.906 1.00 13.27 178 ARG A C 1
ATOM 1423 O O . ARG A 1 179 ? 28.895 47.549 29.839 1.00 13.84 178 ARG A O 1
ATOM 1431 N N . LYS A 1 180 ? 30.853 46.700 28.988 1.00 13.69 179 LYS A N 1
ATOM 1432 C CA . LYS A 1 180 ? 30.251 46.105 27.794 1.00 11.98 179 LYS A CA 1
ATOM 1433 C C . LYS A 1 180 ? 29.717 44.716 28.018 1.00 12.39 179 LYS A C 1
ATOM 1434 O O . LYS A 1 180 ? 30.279 43.895 28.720 1.00 12.95 179 LYS A O 1
ATOM 1440 N N . HIS A 1 181 ? 28.599 44.448 27.352 1.00 13.32 180 HIS A N 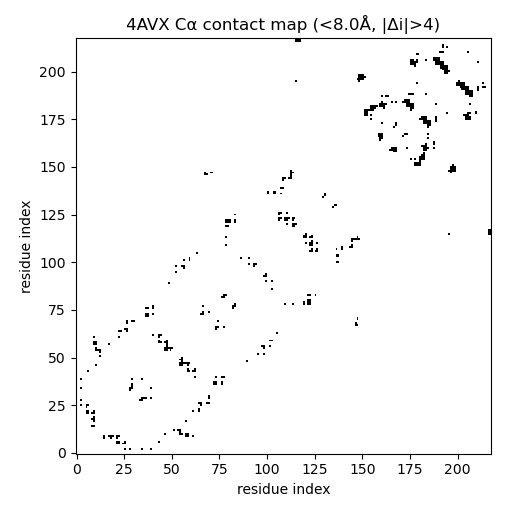1
ATOM 1441 C CA . HIS A 1 181 ? 28.006 43.119 27.289 1.00 12.38 180 HIS A CA 1
ATOM 1442 C C . HIS A 1 181 ? 27.517 42.882 25.882 1.00 11.39 180 HIS A C 1
ATOM 1443 O O . HIS A 1 181 ? 27.319 43.801 25.093 1.00 11.19 180 HIS A O 1
ATOM 1450 N N . HIS A 1 182 ? 27.248 41.619 25.536 1.00 10.83 181 HIS A N 1
ATOM 1451 C CA . HIS A 1 182 ? 26.698 41.315 24.241 1.00 14.12 181 HIS A CA 1
ATOM 1452 C C . HIS A 1 182 ? 25.501 40.450 24.304 1.00 11.54 181 HIS A C 1
ATOM 1453 O O . HIS A 1 182 ? 25.435 39.535 25.161 1.00 13.61 181 HIS A O 1
ATOM 1460 N N . CYS A 1 183 ? 24.609 40.669 23.346 1.00 10.19 182 CYS A N 1
ATOM 1461 C CA . CYS A 1 183 ? 23.466 39.776 23.132 1.00 12.30 182 CYS A CA 1
ATOM 1462 C C . CYS A 1 183 ? 23.904 38.634 22.236 1.00 12.76 182 CYS A C 1
ATOM 1463 O O . CYS A 1 183 ? 24.422 38.867 21.130 1.00 11.78 182 CYS A O 1
ATOM 1466 N N . ARG A 1 184 ? 23.746 37.385 22.712 1.00 10.52 183 ARG A N 1
ATOM 1467 C CA . ARG A 1 184 ? 24.162 36.200 21.967 1.00 11.08 183 ARG A CA 1
ATOM 1468 C C . ARG A 1 184 ? 23.267 35.975 20.742 1.00 12.83 183 ARG A C 1
ATOM 1469 O O . ARG A 1 184 ? 23.733 35.353 19.741 1.00 13.84 183 ARG A O 1
ATOM 1477 N N . ALA A 1 185 ? 22.053 36.535 20.764 1.00 9.54 184 ALA A N 1
ATOM 1478 C CA . ALA A 1 185 ? 21.110 36.315 19.635 1.00 12.63 184 ALA A CA 1
ATOM 1479 C C . ALA A 1 185 ? 21.327 37.226 18.400 1.00 10.98 184 ALA A C 1
ATOM 1480 O O . ALA A 1 185 ? 21.138 36.777 17.284 1.00 12.54 184 ALA A O 1
ATOM 1482 N N . CYS A 1 186 ? 21.712 38.490 18.596 1.00 10.28 185 CYS A N 1
ATOM 1483 C CA . CYS A 1 186 ? 21.962 39.436 17.551 1.00 11.24 185 CYS A CA 1
ATOM 1484 C C . CYS A 1 186 ? 23.411 39.906 17.449 1.00 12.87 185 CYS A C 1
ATOM 1485 O O . CYS A 1 186 ? 23.807 40.480 16.416 1.00 12.47 185 CYS A O 1
ATOM 1488 N N . GLY A 1 187 ? 24.211 39.646 18.495 1.00 13.01 186 GLY A N 1
ATOM 1489 C CA . GLY A 1 187 ? 25.616 40.051 18.494 1.00 10.67 186 GLY A CA 1
ATOM 1490 C C . GLY A 1 187 ? 25.874 41.502 18.800 1.00 9.94 186 GLY A C 1
ATOM 1491 O O . GLY A 1 187 ? 27.037 41.909 18.850 1.00 14.62 186 GLY A O 1
ATOM 1492 N N . GLN A 1 188 ? 24.831 42.291 19.027 1.00 13.43 187 GLN A N 1
ATOM 1493 C CA . GLN A 1 188 ? 25.062 43.682 19.312 1.00 16.39 187 GLN A CA 1
ATOM 1494 C C . GLN A 1 188 ? 25.586 43.879 20.725 1.00 16.30 187 GLN A C 1
ATOM 1495 O O . GLN A 1 188 ? 25.508 43.012 21.568 1.00 14.13 187 GLN A O 1
ATOM 1501 N N . ILE A 1 189 ? 26.111 45.086 20.952 1.00 13.93 188 ILE A N 1
ATOM 1502 C CA . ILE A 1 189 ? 26.773 45.445 22.199 1.00 15.78 188 ILE A CA 1
ATOM 1503 C C . ILE A 1 189 ? 25.876 46.351 23.026 1.00 14.17 188 ILE A C 1
ATOM 1504 O O . ILE A 1 189 ? 25.184 47.237 22.487 1.00 14.69 188 ILE A O 1
ATOM 1509 N N . PHE A 1 190 ? 25.789 46.037 24.313 1.00 12.44 189 PHE A N 1
ATOM 1510 C CA . PHE A 1 190 ? 24.850 46.664 25.196 1.00 11.65 189 PHE A CA 1
ATOM 1511 C C . PHE A 1 190 ? 25.433 46.958 26.559 1.00 16.21 189 PHE A C 1
ATOM 1512 O O . PHE A 1 190 ? 26.322 46.245 27.038 1.00 13.62 189 PHE A O 1
ATOM 1520 N N . CYS A 1 191 ? 24.867 47.938 27.232 1.00 11.97 190 CYS A N 1
ATOM 1521 C CA . CYS A 1 191 ? 25.019 48.051 28.640 1.00 13.69 190 CYS A CA 1
ATOM 1522 C C . CYS A 1 191 ? 24.259 46.951 29.393 1.00 14.84 190 CYS A C 1
ATOM 1523 O O . CYS A 1 191 ? 23.405 46.254 28.843 1.00 13.92 190 CYS A O 1
ATOM 1526 N N . GLY A 1 192 ? 24.603 46.775 30.656 1.00 13.92 191 GLY A N 1
ATOM 1527 C CA . GLY A 1 192 ? 23.965 45.757 31.490 1.00 14.90 191 GLY A CA 1
ATOM 15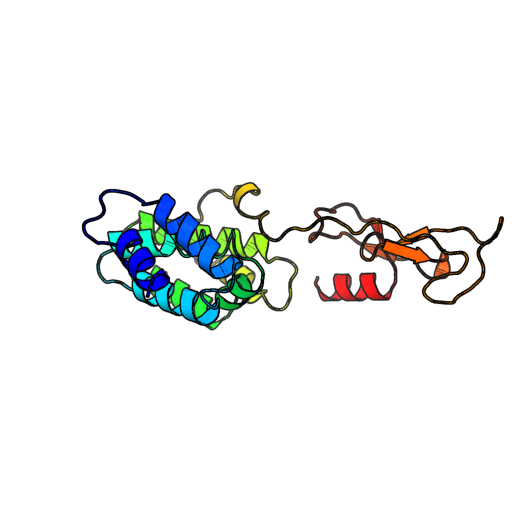28 C C . GLY A 1 192 ? 22.461 45.917 31.606 1.00 15.45 191 GLY A C 1
ATOM 1529 O O . GLY A 1 192 ? 21.730 44.934 31.465 1.00 18.32 191 GLY A O 1
ATOM 1530 N N . LYS A 1 193 ? 21.981 47.149 31.732 1.00 18.26 192 LYS A N 1
ATOM 1531 C CA . LYS A 1 193 ? 20.514 47.381 31.854 1.00 22.08 192 LYS A CA 1
ATOM 1532 C C . LYS A 1 193 ? 19.725 46.992 30.606 1.00 22.59 192 LYS A C 1
ATOM 1533 O O . LYS A 1 193 ? 18.541 46.661 30.679 1.00 24.68 192 LYS A O 1
ATOM 1537 N N . CYS A 1 194 ? 20.375 47.067 29.453 1.00 16.03 193 CYS A N 1
ATOM 1538 C CA . CYS A 1 194 ? 19.768 46.810 28.186 1.00 15.37 193 CYS A CA 1
ATOM 1539 C C . CYS A 1 194 ? 19.935 45.322 27.754 1.00 15.78 193 CYS A C 1
ATOM 1540 O O . CYS A 1 194 ? 19.348 44.888 26.759 1.00 16.83 193 CYS A O 1
ATOM 1543 N N . SER A 1 195 ? 20.696 44.557 28.515 1.00 12.66 194 SER A N 1
ATOM 1544 C CA . SER A 1 195 ? 20.978 43.134 28.205 1.00 12.09 194 SER A CA 1
ATOM 1545 C C . SER A 1 195 ? 20.909 42.253 29.453 1.00 13.94 194 SER A C 1
ATOM 1546 O O . SER A 1 195 ? 21.791 41.451 29.713 1.00 14.84 194 SER A O 1
ATOM 1549 N N . SER A 1 196 ? 19.828 42.472 30.223 1.00 20.22 195 SER A N 1
ATOM 1550 C CA . SER A 1 196 ? 19.564 41.791 31.498 1.00 22.31 195 SER A CA 1
ATOM 1551 C C . SER A 1 196 ? 18.824 40.423 31.397 1.00 25.96 195 SER A C 1
ATOM 1552 O O . SER A 1 196 ? 18.661 39.701 32.408 1.00 26.48 195 SER A O 1
ATOM 1555 N N . LYS A 1 197 ? 18.363 40.089 30.186 1.00 21.71 196 LYS A N 1
ATOM 1556 C CA . LYS A 1 197 ? 17.525 38.907 29.962 1.00 19.15 196 LYS A CA 1
ATOM 1557 C C . LYS A 1 197 ? 18.400 37.734 29.609 1.00 20.56 196 LYS A C 1
ATOM 1558 O O . LYS A 1 197 ? 19.514 37.902 29.131 1.00 20.65 196 LYS A O 1
ATOM 1564 N N . TYR A 1 198 ? 17.885 36.521 29.850 1.00 22.63 197 TYR A N 1
ATOM 1565 C CA . TYR A 1 198 ? 18.577 35.301 29.570 1.00 18.95 197 TYR A CA 1
ATOM 1566 C C . TYR A 1 198 ? 17.601 34.376 28.873 1.00 22.76 197 TYR A C 1
ATOM 1567 O O . TYR A 1 198 ? 16.408 34.320 29.237 1.00 23.51 197 TYR A O 1
ATOM 1576 N N . SER A 1 199 ? 18.078 33.777 27.797 1.00 21.42 198 SER A N 1
ATOM 1577 C CA . SER A 1 199 ? 17.268 32.879 26.989 1.00 20.04 198 SER A CA 1
ATOM 1578 C C . SER A 1 199 ? 18.119 31.772 26.349 1.00 22.30 198 SER A C 1
ATOM 1579 O O . SER A 1 199 ? 19.311 31.932 26.042 1.00 17.91 198 SER A O 1
ATOM 1582 N N . THR A 1 200 ? 17.505 30.600 26.115 1.00 19.00 199 THR A N 1
ATOM 1583 C CA . THR A 1 200 ? 18.106 29.661 25.182 1.00 22.70 199 THR A CA 1
ATOM 1584 C C . THR A 1 200 ? 17.939 30.214 23.792 1.00 16.29 199 THR A C 1
ATOM 1585 O O . THR A 1 200 ? 17.061 31.093 23.532 1.00 22.06 199 THR A O 1
ATOM 1589 N N . ILE A 1 201 ? 18.679 29.620 22.860 1.00 16.17 200 ILE A N 1
ATOM 1590 C CA . ILE A 1 201 ? 18.575 29.999 21.449 1.00 17.66 200 ILE A CA 1
ATOM 1591 C C . ILE A 1 201 ? 18.667 28.744 20.605 1.00 21.02 200 ILE A C 1
ATOM 1592 O O . ILE A 1 201 ? 19.672 28.494 19.948 1.00 16.25 200 ILE A O 1
ATOM 1597 N N . PRO A 1 202 ? 17.586 27.935 20.629 1.00 23.35 201 PRO A N 1
ATOM 1598 C CA . PRO A 1 202 ? 17.571 26.669 19.849 1.00 23.93 201 PRO A CA 1
ATOM 1599 C C . PRO A 1 202 ? 18.029 26.820 18.410 1.00 24.83 201 PRO A C 1
ATOM 1600 O O . PRO A 1 202 ? 18.769 25.962 17.905 1.00 25.70 201 PRO A O 1
ATOM 1604 N N . LYS A 1 203 ? 17.641 27.923 17.757 1.00 19.90 202 LYS A N 1
ATOM 1605 C CA . LYS A 1 203 ? 18.033 28.147 16.378 1.00 18.80 202 LYS A CA 1
ATOM 1606 C C . LYS A 1 203 ? 19.546 28.063 16.105 1.00 21.00 202 LYS A C 1
ATOM 1607 O O . LYS A 1 203 ? 19.963 27.707 15.009 1.00 21.66 202 LYS A O 1
ATOM 1613 N N . PHE A 1 204 ? 20.337 28.456 17.101 1.00 20.59 203 PHE A N 1
ATOM 1614 C CA . PHE A 1 204 ? 21.782 28.551 16.997 1.00 18.54 203 PHE A CA 1
ATOM 1615 C C . PHE A 1 204 ? 22.464 27.430 17.737 1.00 22.68 203 PHE A C 1
ATOM 1616 O O . PHE A 1 204 ? 23.681 27.422 17.891 1.00 24.27 203 PHE A O 1
ATOM 1624 N N . GLY A 1 205 ? 21.682 26.447 18.163 1.00 31.39 204 GLY A N 1
ATOM 1625 C CA . GLY A 1 205 ? 22.220 25.346 18.933 1.00 25.23 204 GLY A CA 1
ATOM 1626 C C . GLY A 1 205 ? 22.558 25.647 20.394 1.00 45.90 204 GLY A C 1
ATOM 1627 O O . GLY A 1 205 ? 23.298 24.890 21.014 1.00 32.38 204 GLY A O 1
ATOM 1628 N N . ILE A 1 206 ? 22.005 26.733 20.942 1.00 26.24 205 ILE A N 1
ATOM 1629 C CA . ILE A 1 206 ? 22.214 27.160 22.348 1.00 22.81 205 ILE A CA 1
ATOM 1630 C C . ILE A 1 206 ? 21.028 26.773 23.231 1.00 20.08 205 ILE A C 1
ATOM 1631 O O . ILE A 1 206 ? 19.890 27.305 23.125 1.00 21.15 205 ILE A O 1
ATOM 1636 N N . GLU A 1 207 ? 21.270 25.759 24.071 1.00 32.09 206 GLU A N 1
ATOM 1637 C CA . GLU A 1 207 ? 20.249 25.233 24.987 1.00 43.69 206 GLU A CA 1
ATOM 1638 C C . GLU A 1 207 ? 20.497 25.624 26.427 1.00 45.50 206 GLU A C 1
ATOM 1639 O O . GLU A 1 207 ? 19.627 25.419 27.275 1.00 42.80 206 GLU A O 1
ATOM 1645 N N . LYS A 1 208 ? 21.693 26.153 26.697 1.00 53.41 207 LYS A N 1
ATOM 1646 C CA . LYS A 1 208 ? 21.933 26.930 27.918 1.00 61.05 207 LYS A CA 1
ATOM 1647 C C . LYS A 1 208 ? 21.319 28.347 27.783 1.00 40.49 207 LYS A C 1
ATOM 1648 O O . LYS A 1 208 ? 21.203 28.896 26.687 1.00 29.32 207 LYS A O 1
ATOM 1654 N N . GLU A 1 209 ? 20.873 28.894 28.907 1.00 40.11 208 GLU A N 1
ATOM 1655 C CA . GLU A 1 209 ? 20.335 30.240 28.944 1.00 32.26 208 GLU A CA 1
ATOM 1656 C C . GLU A 1 209 ? 21.500 31.221 28.898 1.00 27.24 208 GLU A C 1
ATOM 1657 O O . GLU A 1 209 ? 22.385 31.185 29.750 1.00 25.48 208 GLU A O 1
ATOM 1663 N N . VAL A 1 210 ? 21.476 32.111 27.903 1.00 19.26 209 VAL A N 1
ATOM 1664 C CA . VAL A 1 210 ? 22.611 33.033 27.642 1.00 19.61 209 VAL A CA 1
ATOM 1665 C C . VAL A 1 210 ? 22.026 34.413 27.534 1.00 15.67 209 VAL A C 1
ATOM 1666 O O . VAL A 1 210 ? 20.852 34.623 27.357 1.00 14.93 209 VAL A O 1
ATOM 1670 N N . ARG A 1 211 ? 22.892 35.399 27.762 1.00 13.12 210 ARG A N 1
ATOM 1671 C CA . ARG A 1 211 ? 22.503 36.786 27.789 1.00 13.60 210 ARG A CA 1
ATOM 1672 C C . ARG A 1 211 ? 21.969 37.276 26.439 1.00 14.55 210 ARG A C 1
ATOM 1673 O O . ARG A 1 211 ? 22.621 37.005 25.385 1.00 11.24 210 ARG A O 1
ATOM 1681 N N . VAL A 1 212 ? 20.796 37.922 26.481 1.00 12.46 211 VAL A N 1
ATOM 1682 C CA . VAL A 1 212 ? 20.167 38.537 25.331 1.00 13.30 211 VAL A CA 1
ATOM 1683 C C . VAL A 1 212 ? 19.636 39.946 25.661 1.00 15.39 211 VAL A C 1
ATOM 1684 O O . VAL A 1 212 ? 19.380 40.292 26.829 1.00 15.64 211 VAL A O 1
ATOM 1688 N N . CYS A 1 213 ? 19.477 40.755 24.619 1.00 12.13 212 CYS A N 1
ATOM 1689 C CA . CYS A 1 213 ? 18.758 42.005 24.726 1.00 13.28 212 CYS A CA 1
ATOM 1690 C C . CYS A 1 213 ? 17.237 41.773 24.823 1.00 14.88 212 CYS A C 1
ATOM 1691 O O . CYS A 1 213 ? 16.799 40.684 24.599 1.00 14.62 212 CYS A O 1
ATOM 1694 N N . GLU A 1 214 ? 16.456 42.818 25.118 1.00 19.99 213 GLU A N 1
ATOM 1695 C CA . GLU A 1 214 ? 15.000 42.661 25.301 1.00 26.54 213 GLU A CA 1
ATOM 1696 C C . GLU A 1 214 ? 14.243 42.368 24.007 1.00 15.08 213 GLU A C 1
ATOM 1697 O O . GLU A 1 214 ? 13.435 41.460 24.016 1.00 24.01 213 GLU A O 1
ATOM 1703 N N . PRO A 1 215 ? 14.582 43.069 22.886 1.00 18.35 214 PRO A N 1
ATOM 1704 C CA . PRO A 1 215 ? 14.011 42.741 21.592 1.00 24.12 214 PRO A CA 1
ATOM 1705 C C . PRO A 1 215 ? 14.225 41.283 21.236 1.00 20.60 214 PRO A C 1
ATOM 1706 O O . PRO A 1 215 ? 13.275 40.578 20.940 1.00 22.74 214 PRO A O 1
ATOM 1710 N N . CYS A 1 216 ? 15.472 40.780 21.370 1.00 19.51 215 CYS A N 1
ATOM 1711 C CA . CYS A 1 216 ? 15.720 39.339 21.158 1.00 16.94 215 CYS A CA 1
ATOM 1712 C C . CYS A 1 216 ? 15.052 38.393 22.165 1.00 15.31 215 CYS A C 1
ATOM 1713 O O . CYS A 1 216 ? 14.471 37.337 21.815 1.00 17.92 215 CYS A O 1
ATOM 1716 N N . TYR A 1 217 ? 15.062 38.785 23.446 1.00 17.13 216 TYR A N 1
ATOM 1717 C CA . TYR A 1 217 ? 14.321 38.019 24.435 1.00 20.11 216 TYR A CA 1
ATOM 1718 C C . TYR A 1 217 ? 12.847 37.883 24.041 1.00 19.03 216 TYR A C 1
ATOM 1719 O O . TYR A 1 217 ? 12.302 36.802 24.117 1.00 23.31 216 TYR A O 1
ATOM 1728 N N . GLU A 1 218 ? 12.217 38.966 23.604 1.00 22.54 217 GLU A N 1
ATOM 1729 C CA . GLU A 1 218 ? 10.780 38.862 23.319 1.00 33.49 217 GLU A CA 1
ATOM 1730 C C . GLU A 1 218 ? 10.480 38.065 22.082 1.00 31.02 217 GLU A C 1
ATOM 1731 O O . GLU A 1 218 ? 9.505 37.285 22.026 1.00 30.53 217 GLU A O 1
ATOM 1737 N N . GLN A 1 219 ? 11.336 38.244 21.088 1.00 26.14 218 GLN A N 1
ATOM 1738 C CA . GLN A 1 219 ? 11.219 37.443 19.886 1.00 28.23 218 GLN A CA 1
ATOM 1739 C C . GLN A 1 219 ? 11.348 35.965 20.196 1.00 20.14 218 GLN A C 1
ATOM 1740 O O . GLN A 1 219 ? 10.595 35.107 19.669 1.00 24.39 218 GLN A O 1
ATOM 1746 N N . LEU A 1 220 ? 12.305 35.620 21.043 1.00 22.93 219 LEU A N 1
ATOM 1747 C CA . LEU A 1 220 ? 12.528 34.261 21.432 1.00 20.32 219 LEU A CA 1
ATOM 1748 C C . LEU A 1 220 ? 11.510 33.767 22.470 1.00 26.41 219 LEU A C 1
ATOM 1749 O O . LEU A 1 220 ? 11.250 32.581 22.531 1.00 29.32 219 LEU A O 1
ATOM 1754 N N . ASN A 1 221 ? 10.960 34.682 23.278 1.00 27.97 220 ASN A N 1
ATOM 1755 C CA . ASN A 1 221 ? 9.983 34.331 24.326 1.00 40.87 220 ASN A CA 1
ATOM 1756 C C . ASN A 1 221 ? 8.664 33.923 23.667 1.00 36.16 220 ASN A C 1
ATOM 1757 O O . ASN A 1 221 ? 8.156 32.841 23.953 1.00 41.18 220 ASN A O 1
ATOM 1762 N N . ARG A 1 222 ? 8.175 34.781 22.758 1.00 69.22 221 ARG A N 1
ATOM 1763 C CA . ARG A 1 222 ? 6.959 34.532 21.951 1.00 88.16 221 ARG A CA 1
ATOM 1764 C C . ARG A 1 222 ? 7.141 33.439 20.873 1.00 81.12 221 ARG A C 1
ATOM 1765 O O . ARG A 1 222 ? 6.154 32.814 20.462 1.00 43.95 221 ARG A O 1
ATOM 1767 N N . LYS A 1 223 ? 8.383 33.219 20.417 1.00 61.27 222 LYS A N 1
ATOM 1768 C CA . LYS A 1 223 ? 8.740 32.025 19.618 1.00 65.67 222 LYS A CA 1
ATOM 1769 C C . LYS A 1 223 ? 8.628 30.706 20.426 1.00 56.80 222 LYS A C 1
ATOM 1770 O O . LYS A 1 223 ? 8.606 29.615 19.847 1.00 57.45 222 LYS A O 1
ATOM 1772 N N . ALA A 1 224 ? 8.580 30.818 21.754 1.00 63.29 223 ALA A N 1
ATOM 1773 C CA . ALA A 1 224 ? 8.292 29.696 22.647 1.00 65.92 223 ALA A CA 1
ATOM 1774 C C . ALA A 1 224 ? 7.004 29.985 23.424 1.00 62.86 223 ALA A C 1
ATOM 1775 O O . ALA A 1 224 ? 5.927 30.137 22.834 1.00 47.77 223 ALA A O 1
#

Nearest PDB structures (foldseek):
  3zyq-assembly1_A  TM=7.014E-01  e=2.136E-35  Homo sapiens
  1dvp-assembly1_A-2  TM=6.562E-01  e=1.208E-23  Drosophila melanogaster
  1x5b-assembly1_A  TM=9.061E-01  e=1.916E-08  Homo sapiens
  3ldz-assembly4_D  TM=8.927E-01  e=2.680E-08  Homo sapiens
  1jwf-assembly1_A  TM=8.694E-01  e=6.489E-07  Homo sapiens

Sequence (218 aa):
GTFERLLDKATSQQLLLETDWESILQICDLIRQGDTQQAKYAVNSIKKKVNDKNPHVALYALEVMMESSVVKNCGQTVHDEVANKQTMEELKDLLKRQVEVNVRNKILYLIQAWAHAFRNEPKYKVVQDTYQIMMKVEGHVFPEFKESDAMFAAERAPDWVDAEECHRCRVQFGVMTRKHHCRACGQIFCGKCSSKYSTIPKFGIEKEVRVCEPCYEQLNRKA

B-factor: mean 22.41, std 11.36, range [6.77, 88.16]

Organism: Homo sapiens (NCBI:txid9606)

Secondary structure (DSSP, 8-state):
-HHHHHHHHHT-TT-SS--HHHHHHHHHHHHHTSS-HHHHHHHHHHHHT-SSHHHHHHHHHHHHHHHHHS-HHHHHHHSSHHHHHHHHHHHHH---HHHHHHHHHHHHHHHHHTTT-GGGHHHHHHHHHHHHTTPPPPPP-GGGG-TT--PPPPPPP-SB-TTT-PBPBTTB--EE-TTT--EE-GGGS-EEEEEGGGTEEEEEEE-HHHHHHHHHT-

CATH classification: 1.25.40.90 (+1 more: 3.30.40.10)

InterPro domains:
  IPR000306 FYVE zinc finger [PF01363] (162-220)
  IPR000306 FYVE zinc finger [SM00064] (155-221)
  IPR002014 VHS domain [PF00790] (7-139)
  IPR002014 VHS domain [PS50179] (15-143)
  IPR002014 VHS domain [SM00288] (8-139)
  IPR003903 Ubiquitin interacting motif [PS50330] (258-277)
  IPR008942 ENTH/VHS [G3DSA:1.25.40.90] (1-154)
  IPR008942 ENTH/VHS [SSF48464] (5-144)
  IPR011011 Zinc finger, FYVE/PHD-type [SSF57903] (159-221)
  IPR013083 Zinc finger, RING/FYVE/PHD-type [G3DSA:3.30.40.10] (155-225)
  IPR017073 Hepatocyte growth factor-regulated tyrosine kinase substrate/VPS27 [PIRSF036956] (1-777)
  IPR017073 Hepatocyte growth factor-regulated tyrosine kinase substrate/VPS27 [PTHR46275] (1-777)
  IPR017455 Zinc finger, FYVE-related [PS50178] (160-220)
  IPR024641 Hepatocyte growth factor-regulated tyrosine kinase substrate, helical domain [PF12210] (407-501)
  IPR024641 Hepatocyte growth factor-regulated tyrosine kinase substrate, helical domain [cd21387] (406-501)

Radius of gyration: 21.62 Å; Cα contacts (8 Å, |Δi|>4): 316; chains: 1; bounding box: 40×56×54 Å

Solvent-accessible surface area: 12448 Å² total; per-residue (Å²): 84,62,7,70,144,15,6,77,124,1,4,34,128,173,48,167,118,29,26,141,81,5,1,100,86,0,0,60,25,15,128,121,40,97,11,122,11,129,106,0,0,62,10,1,25,152,55,7,83,63,190,34,48,46,9,3,31,18,0,0,23,0,3,31,12,0,0,84,58,17,32,107,88,0,13,42,30,0,2,45,146,115,1,1,76,72,6,54,70,7,2,180,146,29,128,74,101,79,0,66,67,39,0,8,46,0,0,10,4,4,8,53,16,7,98,64,73,81,145,13,112,42,0,76,50,5,47,106,70,14,120,109,110,53,49,128,25,47,142,50,117,121,80,36,11,130,46,29,59,99,174,30,46,97,128,62,112,32,99,48,0,75,122,66,117,65,111,27,44,114,173,45,156,93,55,25,0,73,17,49,0,42,1,5,11,29,139,6,0,65,59,105,16,42,2,24,98,38,61,24,109,149,124,18,47,0,3,51,86,16,59,101,138,35,81,80,24,104

Foldseek 3Di:
DLLVVLLCVQLDPPDPDGDVVSLVVNLVCCQVPVDPQQVSVVSLVVQLPDPDVSSVLSSLVSLLSNCLRRDDRNLLNCLDPVNLVVLVVSLVPDPDDVSVQSSLAVLVLSCQLCQLAVRRPVSVVSNVVVVVVPDDHPDDDPVSRCRQADAFDAADDDQAAPPPRHGDDPPFHWDAARRHRYIHTCVQFVAWDADVSNPGPGTHIHGPVVCVSSVVSD